Protein AF-A0A7J5YAD3-F1 (afdb_monomer_lite)

Foldseek 3Di:
DPPPDPWDKAKWFQCLCQPPAQAGTFIWIDGQAWIGGLLQPQIDGQQCKQFPCPVDPPVRGDGRDDPVLVVCLQADPDQPSQWGAAPQVSCPPGPDDCSRNVDRTTRIHHCCVRAVDPCSNVWDDVNLAQAAEAEDPDLDFPCPNVVSSVSVCVRSVTFAADDDPVQVVCRLAHAQWDWRHGDASHHIYIYGYLHHVVNAVDSVRSVVVSVVPPPPDDDDDPVRVVVSVVSSVVSCVVCVVVVVVSVVVSVVSVVVVD

InterPro domains:
  IPR002642 Lysophospholipase, catalytic domain [PS51210] (1-258)
  IPR016035 Acyl transferase/acyl hydrolase/lysophospholipase [SSF52151] (5-251)

Radius of gyration: 19.93 Å; chains: 1; bounding box: 50×38×52 Å

Organism: Dissostichus mawsoni (NCBI:txid36200)

Structure (mmCIF, N/CA/C/O backbone):
data_AF-A0A7J5YAD3-F1
#
_entry.id   AF-A0A7J5YAD3-F1
#
loop_
_atom_site.group_PDB
_atom_site.id
_atom_site.type_symbol
_atom_site.label_atom_id
_atom_site.label_alt_id
_atom_site.label_comp_id
_atom_site.label_asym_id
_atom_site.label_entity_id
_atom_site.label_seq_id
_atom_site.pdbx_PDB_ins_code
_atom_site.Cartn_x
_atom_site.Cartn_y
_atom_site.Cartn_z
_atom_site.occupancy
_atom_site.B_iso_or_equiv
_atom_site.auth_seq_id
_atom_site.auth_comp_id
_atom_site.auth_asym_id
_atom_site.auth_atom_id
_atom_site.pdbx_PDB_model_num
ATOM 1 N N . MET A 1 1 ? -15.165 18.698 5.666 1.00 53.88 1 MET A N 1
ATOM 2 C CA . MET A 1 1 ? -13.898 18.163 5.125 1.00 53.88 1 MET A CA 1
ATOM 3 C C . MET A 1 1 ? -13.602 18.872 3.820 1.00 53.88 1 MET A C 1
ATOM 5 O O . MET A 1 1 ? -14.508 19.010 3.010 1.00 53.88 1 MET A O 1
ATOM 9 N N . ASN A 1 2 ? -12.380 19.365 3.640 1.00 51.06 2 ASN A N 1
ATOM 10 C CA . ASN A 1 2 ? -11.935 19.871 2.347 1.00 51.06 2 ASN A CA 1
ATOM 11 C C . ASN A 1 2 ? -11.779 18.668 1.393 1.00 51.06 2 ASN A C 1
ATOM 13 O O . ASN A 1 2 ? -10.979 17.783 1.674 1.00 51.06 2 ASN A O 1
ATOM 17 N N . THR A 1 3 ? -12.575 18.596 0.324 1.00 69.69 3 THR A N 1
ATOM 18 C CA . THR A 1 3 ? -12.655 17.430 -0.579 1.00 69.69 3 THR A CA 1
ATOM 19 C C . THR A 1 3 ? -11.636 17.461 -1.721 1.00 69.69 3 THR A C 1
ATOM 21 O O . THR A 1 3 ? -11.680 16.596 -2.590 1.00 69.69 3 THR A O 1
ATOM 24 N N . PHE A 1 4 ? -10.722 18.438 -1.748 1.00 80.31 4 PHE A N 1
ATOM 25 C CA . PHE A 1 4 ? -9.718 18.549 -2.814 1.00 80.31 4 PHE A CA 1
ATOM 26 C C . PHE A 1 4 ? -8.580 17.524 -2.708 1.00 80.31 4 PHE A C 1
ATOM 28 O O . PHE A 1 4 ? -7.953 17.225 -3.720 1.00 80.31 4 PHE A O 1
ATOM 35 N N . ASN A 1 5 ? -8.325 16.972 -1.516 1.00 86.75 5 ASN A N 1
ATOM 36 C CA . ASN A 1 5 ? -7.235 16.025 -1.281 1.00 86.75 5 ASN A CA 1
ATOM 37 C C . ASN A 1 5 ? -7.775 14.644 -0.873 1.00 86.75 5 ASN A C 1
ATOM 39 O O . ASN A 1 5 ? -8.732 14.585 -0.093 1.00 86.75 5 ASN A O 1
ATOM 43 N N . PRO A 1 6 ? -7.151 13.540 -1.332 1.00 90.75 6 PRO A N 1
ATOM 44 C CA . PRO A 1 6 ? -7.431 12.210 -0.805 1.00 90.75 6 PRO A CA 1
ATOM 45 C C . PRO A 1 6 ? -7.255 12.160 0.716 1.00 90.75 6 PRO A C 1
ATOM 47 O O . PRO A 1 6 ? -6.389 12.830 1.280 1.00 90.75 6 PRO A O 1
ATOM 50 N N . TYR A 1 7 ? -8.078 11.351 1.378 1.00 91.31 7 TYR A N 1
ATOM 51 C CA . TYR A 1 7 ? -8.043 11.197 2.828 1.00 91.31 7 TYR A CA 1
ATOM 52 C C . TYR A 1 7 ? -6.804 10.389 3.260 1.00 91.31 7 TYR A C 1
ATOM 54 O O . TYR A 1 7 ? -6.705 9.221 2.877 1.00 91.31 7 TYR A O 1
ATOM 62 N N . PRO A 1 8 ? -5.857 10.966 4.029 1.00 92.44 8 PRO A N 1
ATOM 63 C CA . PRO A 1 8 ? -4.632 10.265 4.391 1.00 92.44 8 PRO A CA 1
ATOM 64 C C . PRO A 1 8 ? -4.901 9.223 5.478 1.00 92.44 8 PRO A C 1
ATOM 66 O O . PRO A 1 8 ? -5.602 9.486 6.459 1.00 92.44 8 PRO A O 1
ATOM 69 N N . ILE A 1 9 ? -4.325 8.038 5.294 1.00 92.81 9 ILE A N 1
ATOM 70 C CA . ILE A 1 9 ? -4.443 6.902 6.206 1.00 92.81 9 ILE A CA 1
ATOM 71 C C . ILE A 1 9 ? -3.046 6.322 6.395 1.00 92.81 9 ILE A C 1
ATOM 73 O O . ILE A 1 9 ? -2.397 5.936 5.424 1.00 92.81 9 ILE A O 1
ATOM 77 N N . TYR A 1 10 ? -2.600 6.262 7.643 1.00 91.88 10 TYR A N 1
ATOM 78 C CA . TYR A 1 10 ? -1.340 5.651 8.049 1.00 91.88 10 TYR A CA 1
ATOM 79 C C . TYR A 1 10 ? -1.632 4.376 8.832 1.00 91.88 10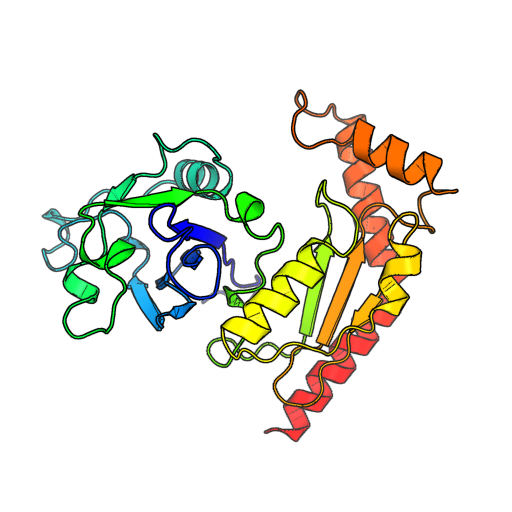 TYR A C 1
ATOM 81 O O . TYR A 1 10 ? -2.716 4.218 9.398 1.00 91.88 10 TYR A O 1
ATOM 89 N N . ASN A 1 11 ? -0.679 3.451 8.855 1.00 91.00 11 ASN A N 1
ATOM 90 C CA . ASN A 1 11 ? -0.896 2.138 9.442 1.00 91.00 11 ASN A CA 1
ATOM 91 C C . ASN A 1 11 ? 0.364 1.641 10.149 1.00 91.00 11 ASN A C 1
ATOM 93 O O . ASN A 1 11 ? 1.469 1.791 9.634 1.00 91.00 11 ASN A O 1
ATOM 97 N N . VAL A 1 12 ? 0.175 1.049 11.322 1.00 91.81 12 VAL A N 1
ATOM 98 C CA . VAL A 1 12 ? 1.218 0.458 12.168 1.00 91.81 12 VAL A CA 1
ATOM 99 C C . VAL A 1 12 ? 0.697 -0.839 12.777 1.00 91.81 12 VAL A C 1
ATOM 101 O O . VAL A 1 12 ? -0.489 -1.153 12.690 1.00 91.81 12 VAL A O 1
ATOM 104 N N . VAL A 1 13 ? 1.569 -1.622 13.402 1.00 90.94 13 VAL A N 1
ATOM 105 C CA . VAL A 1 13 ? 1.191 -2.899 14.021 1.00 90.94 13 VAL A CA 1
ATOM 106 C C . VAL A 1 13 ? 1.485 -2.866 15.511 1.00 90.94 13 VAL A C 1
ATOM 108 O O . VAL A 1 13 ? 2.557 -2.443 15.931 1.00 90.94 13 VAL A O 1
ATOM 111 N N . ASN A 1 14 ? 0.568 -3.371 16.340 1.00 90.12 14 ASN A N 1
ATOM 112 C CA . ASN A 1 14 ? 0.882 -3.593 17.750 1.00 90.12 14 ASN A CA 1
ATOM 113 C C . ASN A 1 14 ? 1.800 -4.818 17.912 1.00 90.12 14 ASN A C 1
ATOM 115 O O . ASN A 1 14 ? 1.369 -5.966 17.757 1.00 90.12 14 ASN A O 1
ATOM 119 N N . LYS A 1 15 ? 3.058 -4.575 18.292 1.00 87.94 15 LYS A N 1
ATOM 120 C CA . LYS A 1 15 ? 4.118 -5.575 18.497 1.00 87.94 15 LYS A CA 1
ATOM 121 C C . LYS A 1 15 ? 3.707 -6.698 19.447 1.00 87.94 15 LYS A C 1
ATOM 123 O O . LYS A 1 15 ? 4.095 -7.852 19.272 1.00 87.94 15 LYS A O 1
ATOM 128 N N . LYS A 1 16 ? 2.915 -6.385 20.471 1.00 87.88 16 LYS A N 1
ATOM 129 C CA . LYS A 1 16 ? 2.476 -7.376 21.465 1.00 87.88 16 LYS A CA 1
ATOM 130 C C . LYS A 1 16 ? 1.529 -8.424 20.887 1.00 87.88 16 LYS A C 1
ATOM 132 O O . LYS A 1 16 ? 1.369 -9.492 21.470 1.00 87.88 16 LYS A O 1
ATOM 137 N N . CYS A 1 17 ? 0.944 -8.160 19.723 1.00 87.31 17 CYS A N 1
ATOM 138 C CA . CYS A 1 17 ? 0.023 -9.072 19.064 1.00 87.31 17 CYS A CA 1
ATOM 139 C C . CYS A 1 17 ? 0.637 -9.870 17.911 1.00 87.31 17 CYS A C 1
ATOM 141 O O . CYS A 1 17 ? -0.098 -10.558 17.211 1.00 87.31 17 CYS A O 1
ATOM 143 N N . LEU A 1 18 ? 1.959 -9.824 17.712 1.00 85.25 18 LEU A N 1
ATOM 144 C CA . LEU A 1 18 ? 2.618 -10.503 16.588 1.00 85.25 18 LEU A CA 1
ATOM 145 C C . LEU A 1 18 ? 2.349 -12.013 16.523 1.00 85.25 18 LEU A C 1
ATOM 147 O O . LEU A 1 18 ? 2.243 -12.556 15.430 1.00 85.25 18 LEU A O 1
ATOM 151 N N . ASN A 1 19 ? 2.172 -12.663 17.675 1.00 81.50 19 ASN A N 1
ATOM 152 C CA . ASN A 1 19 ? 1.912 -14.102 17.772 1.00 81.50 19 ASN A CA 1
ATOM 153 C C . ASN A 1 19 ? 0.452 -14.435 18.143 1.00 81.50 19 ASN A C 1
ATOM 155 O O . ASN A 1 19 ? 0.172 -15.562 18.543 1.00 81.50 19 ASN A O 1
ATOM 159 N N . ASN A 1 20 ? -0.472 -13.466 18.074 1.00 75.38 20 ASN A N 1
ATOM 160 C CA . ASN A 1 20 ? -1.838 -13.629 18.578 1.00 75.38 20 ASN A CA 1
ATOM 161 C C . ASN A 1 20 ? -2.883 -13.715 17.467 1.00 75.38 20 ASN A C 1
ATOM 163 O O . ASN A 1 20 ? -3.347 -12.705 16.934 1.00 75.38 20 ASN A O 1
ATOM 167 N N . GLY A 1 21 ? -3.341 -14.942 17.224 1.00 72.44 21 GLY A N 1
ATOM 168 C CA . GLY A 1 21 ? -4.413 -15.244 16.285 1.00 72.44 21 GLY A CA 1
ATOM 169 C C . GLY A 1 21 ? -3.899 -15.738 14.931 1.00 72.44 21 GLY A C 1
ATOM 170 O O . GLY A 1 21 ? -2.736 -16.117 14.809 1.00 72.44 21 GLY A O 1
ATOM 171 N N . PRO A 1 22 ? -4.776 -15.778 13.914 1.00 69.88 22 PRO A N 1
ATOM 172 C CA . PRO A 1 22 ? -4.468 -16.392 12.623 1.00 69.88 22 PRO A CA 1
ATOM 173 C C . PRO A 1 22 ? -3.585 -15.519 11.719 1.00 69.88 22 PRO A C 1
ATOM 175 O O . PRO A 1 22 ? -3.115 -15.994 10.692 1.00 69.88 22 PRO A O 1
ATOM 178 N N . VAL A 1 23 ? -3.370 -14.253 12.085 1.00 78.31 23 VAL A N 1
ATOM 179 C CA . VAL A 1 23 ? -2.547 -13.288 11.347 1.00 78.31 23 VAL A CA 1
ATOM 180 C C . VAL A 1 23 ? -1.476 -12.708 12.259 1.00 78.31 23 VAL A C 1
ATOM 182 O O . VAL A 1 23 ? -1.677 -12.597 13.470 1.00 78.31 23 VAL A O 1
ATOM 185 N N . ARG A 1 24 ? -0.337 -12.325 11.673 1.00 75.69 24 ARG A N 1
ATOM 186 C CA . ARG A 1 24 ? 0.736 -11.663 12.415 1.00 75.69 24 ARG A CA 1
ATOM 187 C C . ARG A 1 24 ? 0.320 -10.240 12.769 1.00 75.69 24 ARG A C 1
ATOM 189 O O . ARG A 1 24 ? 0.140 -9.402 11.891 1.00 75.69 24 ARG A O 1
ATOM 196 N N . GLY A 1 25 ? 0.226 -9.962 14.065 1.00 81.06 25 GLY A N 1
ATOM 197 C CA . GLY A 1 25 ? -0.033 -8.618 14.566 1.00 81.06 25 GLY A CA 1
ATOM 198 C C . GLY A 1 25 ? -1.506 -8.211 14.548 1.00 81.06 25 GLY A C 1
ATOM 199 O O . GLY A 1 25 ? -2.381 -8.902 14.030 1.00 81.06 25 GLY A O 1
ATOM 200 N N . LYS A 1 26 ? -1.775 -7.057 15.162 1.00 89.44 26 LYS A N 1
ATOM 201 C CA . LYS A 1 26 ? -3.049 -6.341 15.041 1.00 89.44 26 LYS A CA 1
ATOM 202 C C . LYS A 1 26 ? -2.762 -4.966 14.470 1.00 89.44 26 LYS A C 1
ATOM 204 O O . LYS A 1 26 ? -1.964 -4.227 15.052 1.00 89.44 26 LYS A O 1
ATOM 209 N N . TRP A 1 27 ? -3.381 -4.677 13.332 1.00 91.88 27 TRP A N 1
ATOM 210 C CA . TRP A 1 27 ? -3.186 -3.432 12.603 1.00 91.88 27 TRP A CA 1
ATOM 211 C C . TRP A 1 27 ? -3.887 -2.283 13.311 1.00 91.88 27 TRP A C 1
ATOM 213 O O . TRP A 1 27 ? -5.041 -2.415 13.723 1.00 91.88 27 TRP A O 1
ATOM 223 N N . PHE A 1 28 ? -3.163 -1.182 13.462 1.00 92.12 28 PHE A N 1
ATOM 224 C CA . PHE A 1 28 ? -3.614 0.047 14.081 1.00 92.12 28 PHE A CA 1
ATOM 225 C C . PHE A 1 28 ? -3.504 1.175 13.058 1.00 92.12 28 PHE A C 1
ATOM 227 O O . PHE A 1 28 ? -2.423 1.554 12.608 1.00 92.12 28 PHE A O 1
ATOM 234 N N . GLU A 1 29 ? -4.659 1.689 12.680 1.00 92.94 29 GLU A N 1
ATOM 235 C CA . GLU A 1 29 ? -4.840 2.728 11.688 1.00 92.94 29 GLU A CA 1
ATOM 236 C C . GLU A 1 29 ? -4.802 4.101 12.360 1.00 92.94 29 GLU A C 1
ATOM 238 O O . GLU A 1 29 ? -5.350 4.287 13.444 1.00 92.94 29 GLU A O 1
ATOM 243 N N . LEU A 1 30 ? -4.172 5.067 11.696 1.00 91.38 30 LEU A N 1
ATOM 244 C CA . LEU A 1 30 ? -4.079 6.462 12.110 1.00 91.38 30 LEU A CA 1
ATOM 245 C C . LEU A 1 30 ? -4.590 7.343 10.968 1.00 91.38 30 LEU A C 1
ATOM 247 O O . LEU A 1 30 ? -4.078 7.298 9.848 1.00 91.38 30 LEU A O 1
ATOM 251 N N . THR A 1 31 ? -5.592 8.166 11.248 1.00 91.69 31 THR A N 1
ATOM 252 C CA . THR A 1 31 ? -6.140 9.144 10.300 1.00 91.69 31 THR A CA 1
ATOM 253 C C . THR A 1 31 ? -6.271 10.507 10.982 1.00 91.69 31 THR A C 1
ATOM 255 O O . THR A 1 31 ? -6.167 10.573 12.204 1.00 91.69 31 THR A O 1
ATOM 258 N N . PRO A 1 32 ? -6.546 11.609 10.261 1.00 89.69 32 PRO A N 1
ATOM 259 C CA . PRO A 1 32 ? -6.739 12.909 10.908 1.00 89.69 32 PRO A CA 1
ATOM 260 C C . PRO A 1 32 ? -7.912 12.981 11.903 1.00 89.69 32 PRO A C 1
ATOM 262 O O . PRO A 1 32 ? -7.961 13.913 12.696 1.00 89.69 32 PRO A O 1
ATOM 265 N N . HIS A 1 33 ? -8.872 12.048 11.856 1.00 90.06 33 HIS A N 1
ATOM 266 C CA . HIS A 1 33 ? -10.092 12.121 12.679 1.00 90.06 33 HIS A CA 1
ATOM 267 C C . HIS A 1 33 ? -10.208 10.982 13.688 1.00 90.06 33 HIS A C 1
ATOM 269 O O . HIS A 1 33 ? -10.694 11.195 14.798 1.00 90.06 33 HIS A O 1
ATOM 275 N N . GLU A 1 34 ? -9.773 9.785 13.312 1.00 91.69 34 GLU A N 1
ATOM 276 C CA . GLU A 1 34 ? -9.830 8.608 14.169 1.00 91.69 34 GLU A CA 1
ATOM 277 C C . GLU A 1 34 ? -8.578 7.741 14.059 1.00 91.69 34 GLU A C 1
ATOM 279 O O . GLU A 1 34 ? -7.904 7.703 13.021 1.00 91.69 34 GLU A O 1
ATOM 284 N N . ALA A 1 35 ? -8.312 7.011 15.136 1.00 91.12 35 ALA A N 1
ATOM 285 C CA . ALA A 1 35 ? -7.223 6.063 15.244 1.00 91.12 35 ALA A CA 1
ATOM 286 C C . ALA A 1 35 ? -7.673 4.821 16.011 1.00 91.12 35 ALA A C 1
ATOM 288 O O . ALA A 1 35 ? -8.451 4.930 16.962 1.00 91.12 35 ALA A O 1
ATOM 289 N N . GLY A 1 36 ? -7.216 3.639 15.605 1.00 91.56 36 GLY A N 1
ATOM 290 C CA . GLY A 1 36 ? -7.746 2.416 16.191 1.00 91.56 36 GLY A CA 1
ATOM 291 C C . GLY A 1 36 ? -7.387 1.119 15.487 1.00 91.56 36 GLY A C 1
ATOM 292 O O . GLY A 1 36 ? -6.727 1.103 14.453 1.00 91.56 36 GLY A O 1
ATOM 293 N N . PHE A 1 37 ? -7.855 0.006 16.052 1.00 91.00 37 PHE A N 1
ATOM 294 C CA . PHE A 1 37 ? -7.605 -1.333 15.529 1.00 91.00 37 PHE A CA 1
ATOM 295 C C . PHE A 1 37 ? -8.596 -1.698 14.420 1.00 91.00 37 PHE A C 1
ATOM 297 O O . PHE A 1 37 ? -9.751 -2.037 14.695 1.00 91.00 37 PHE A O 1
ATOM 304 N N . THR A 1 38 ? -8.127 -1.707 13.170 1.00 87.88 38 THR A N 1
ATOM 305 C CA . THR A 1 38 ? -8.948 -1.991 11.977 1.00 87.88 38 THR A CA 1
ATOM 306 C C . THR A 1 38 ? -9.656 -3.342 12.059 1.00 87.88 38 THR A C 1
ATOM 308 O O . THR A 1 38 ? -10.834 -3.448 11.725 1.00 87.88 38 THR A O 1
ATOM 311 N N . ASP A 1 39 ? -8.960 -4.368 12.553 1.00 84.06 39 ASP A N 1
ATOM 312 C CA . ASP A 1 39 ? -9.489 -5.733 12.667 1.00 84.06 39 ASP A CA 1
ATOM 313 C C . ASP A 1 39 ? -10.593 -5.877 13.716 1.00 84.06 39 ASP A C 1
ATOM 315 O O . ASP A 1 39 ? -11.391 -6.809 13.639 1.00 84.06 39 ASP A O 1
ATOM 319 N N . LEU A 1 40 ? -10.606 -4.987 14.710 1.00 86.06 40 LEU A N 1
ATOM 320 C CA . LEU A 1 40 ? -11.526 -5.039 15.844 1.00 86.06 40 LEU A CA 1
ATOM 321 C C . LEU A 1 40 ? -12.679 -4.039 15.702 1.00 86.06 40 LEU A C 1
ATOM 323 O O . LEU A 1 40 ? -13.634 -4.106 16.466 1.00 86.06 40 LEU A O 1
ATOM 327 N N . GLY A 1 41 ? -12.595 -3.102 14.750 1.00 86.50 41 GLY A N 1
ATOM 328 C CA . GLY A 1 41 ? -13.573 -2.021 14.620 1.00 86.50 41 GLY A CA 1
ATOM 329 C C . GLY A 1 41 ? -13.540 -1.028 15.788 1.00 86.50 41 GLY A C 1
ATOM 330 O O . GLY A 1 41 ? -14.527 -0.339 16.022 1.00 86.50 41 GLY A O 1
ATOM 331 N N . LEU A 1 42 ? -12.427 -0.958 16.526 1.00 88.19 42 LEU A N 1
ATOM 332 C CA . LEU A 1 42 ? -12.290 -0.144 17.735 1.00 88.19 42 LEU A CA 1
ATOM 333 C C . LEU A 1 42 ? -11.490 1.112 17.429 1.00 88.19 42 LEU A C 1
ATOM 335 O O . LEU A 1 42 ? -10.301 1.007 17.137 1.00 88.19 42 LEU A O 1
ATOM 339 N N . PHE A 1 43 ? -12.130 2.276 17.524 1.00 89.50 43 PHE A N 1
ATOM 340 C CA . PHE A 1 43 ? -11.545 3.569 17.174 1.00 89.50 43 PHE A CA 1
ATOM 341 C C . PHE A 1 43 ? -11.824 4.622 18.248 1.00 89.50 43 PHE A C 1
ATOM 343 O O . PHE A 1 43 ? -12.883 4.630 18.872 1.00 89.50 43 PHE A O 1
ATOM 350 N N . ILE A 1 44 ? -10.866 5.528 18.427 1.00 88.06 44 ILE A N 1
ATOM 351 C CA . ILE A 1 44 ? -10.986 6.761 19.212 1.00 88.06 44 ILE A CA 1
ATOM 352 C C . ILE A 1 44 ? -10.720 7.964 18.312 1.00 88.06 44 ILE A C 1
ATOM 354 O O . ILE A 1 44 ? -10.143 7.825 17.235 1.00 88.06 44 ILE A O 1
ATOM 358 N N 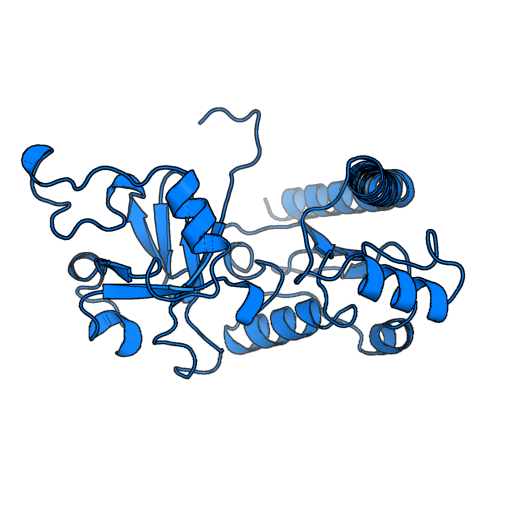. ASN A 1 45 ? -11.103 9.159 18.762 1.00 87.19 45 ASN A N 1
ATOM 359 C CA . ASN A 1 45 ? -10.689 10.389 18.094 1.00 87.19 45 ASN A CA 1
ATOM 360 C C . ASN A 1 45 ? -9.155 10.508 18.112 1.00 87.19 45 ASN A C 1
ATOM 362 O O . ASN A 1 45 ? -8.536 10.275 19.151 1.00 87.19 45 ASN A O 1
ATOM 366 N N . THR A 1 46 ? -8.545 10.902 16.993 1.00 86.81 46 THR A N 1
ATOM 367 C CA . THR A 1 46 ? -7.080 11.002 16.892 1.00 86.81 46 THR A CA 1
ATOM 368 C C . THR A 1 46 ? -6.471 11.949 17.928 1.00 86.81 46 THR A C 1
ATOM 370 O O . THR A 1 46 ? -5.401 11.661 18.448 1.00 86.81 46 THR A O 1
ATOM 373 N N . SER A 1 47 ? -7.177 13.007 18.340 1.00 81.25 47 SER A N 1
ATOM 374 C CA . SER A 1 47 ? -6.704 13.915 19.404 1.00 81.25 47 SER A CA 1
ATOM 375 C C . SER A 1 47 ? -6.596 13.268 20.793 1.00 81.25 47 SER A C 1
ATOM 377 O O . SER A 1 47 ? -6.072 13.883 21.716 1.00 81.25 47 SER A O 1
ATOM 379 N N . HIS A 1 48 ? -7.103 12.044 20.966 1.00 80.06 48 HIS A N 1
ATOM 380 C CA . HIS A 1 48 ? -7.033 11.278 22.214 1.00 80.06 48 HIS A CA 1
ATOM 381 C C . HIS A 1 48 ? -5.947 10.191 22.176 1.00 80.06 48 HIS A C 1
ATOM 383 O O . HIS A 1 48 ? -5.703 9.513 23.174 1.00 80.06 48 HIS A O 1
ATOM 389 N N . VAL A 1 49 ? -5.283 10.020 21.032 1.00 79.69 49 VAL A N 1
ATOM 390 C CA . VAL A 1 49 ? -4.203 9.052 20.832 1.00 79.69 49 VAL A CA 1
ATOM 391 C C . VAL A 1 49 ? -3.040 9.389 21.757 1.00 79.69 49 VAL A C 1
ATOM 393 O O . VAL A 1 49 ? -2.401 10.428 21.622 1.00 79.69 49 VAL A O 1
ATOM 396 N N . GLY A 1 50 ? -2.744 8.477 22.681 1.00 74.00 50 GLY A N 1
ATOM 397 C CA . GLY A 1 50 ? -1.646 8.614 23.631 1.00 74.00 50 GLY A CA 1
ATOM 398 C C . GLY A 1 50 ? -2.034 9.267 24.952 1.00 74.00 50 GLY A C 1
ATOM 399 O O . GLY A 1 50 ? -1.210 9.245 25.848 1.00 74.00 50 GLY A O 1
ATOM 400 N N . SER A 1 51 ? -3.269 9.747 25.117 1.00 72.81 51 SER A N 1
ATOM 401 C CA . SER A 1 51 ? -3.759 10.245 26.406 1.00 72.81 51 SER A CA 1
ATOM 402 C C . SER A 1 51 ? -4.365 9.116 27.245 1.00 72.81 51 SER A C 1
ATOM 404 O O . SER A 1 51 ? -5.056 8.244 26.723 1.00 72.81 51 SER A O 1
ATOM 406 N N . SER A 1 52 ? -4.167 9.163 28.562 1.00 65.44 52 SER A N 1
ATOM 407 C CA . SER A 1 52 ? -4.828 8.280 29.533 1.00 65.44 52 SER A CA 1
ATOM 408 C C . SER A 1 52 ? -6.221 8.784 29.974 1.00 65.44 52 SER A C 1
ATOM 410 O O . SER A 1 52 ? -7.034 8.000 30.479 1.00 65.44 52 SER A O 1
ATOM 412 N N . ASN A 1 53 ? -6.553 10.065 29.732 1.00 58.75 53 ASN A N 1
ATOM 413 C CA . ASN A 1 53 ? -7.683 10.787 30.347 1.00 58.75 53 ASN A CA 1
ATOM 414 C C . ASN A 1 53 ? -8.551 11.605 29.366 1.00 58.75 53 ASN A C 1
ATOM 416 O O . ASN A 1 53 ? -8.897 12.752 29.624 1.00 58.75 53 ASN A O 1
ATOM 420 N N . TYR A 1 54 ? -8.988 11.010 28.257 1.00 60.44 54 TYR A N 1
ATOM 421 C CA . TYR A 1 54 ? -9.777 11.722 27.237 1.00 60.44 54 TYR A CA 1
ATOM 422 C C . TYR A 1 54 ? -11.245 12.075 27.589 1.00 60.44 54 TYR A C 1
ATOM 424 O O . TYR A 1 54 ? -11.885 12.771 26.801 1.00 60.44 54 TYR A O 1
ATOM 432 N N . ASP A 1 55 ? -11.769 11.648 28.747 1.00 53.53 55 ASP A N 1
ATOM 433 C CA . ASP A 1 55 ? -13.082 12.077 29.283 1.00 53.53 55 ASP A CA 1
ATOM 434 C C . ASP A 1 55 ? -12.976 13.245 30.278 1.00 53.53 55 ASP A C 1
ATOM 436 O O . ASP A 1 55 ? -13.973 13.887 30.616 1.00 53.53 55 ASP A O 1
ATOM 440 N N . GLU A 1 56 ? -11.767 13.525 30.765 1.00 53.25 56 GLU A N 1
ATOM 441 C CA . GLU A 1 56 ? -11.503 14.732 31.535 1.00 53.25 56 GLU A CA 1
ATOM 442 C C . GLU A 1 56 ? -11.413 15.888 30.531 1.00 53.25 56 GLU A C 1
ATOM 444 O O . GLU A 1 56 ? -10.989 15.705 29.388 1.00 53.25 56 GLU A O 1
ATOM 449 N N . GLY A 1 57 ? -11.898 17.073 30.902 1.00 52.44 57 GLY A N 1
ATOM 450 C CA . GLY A 1 57 ? -11.917 18.235 30.013 1.00 52.44 57 GLY A CA 1
ATOM 451 C C . GLY A 1 57 ? -10.527 18.609 29.455 1.00 52.44 57 GLY A C 1
ATOM 452 O O . GLY A 1 57 ? -9.533 17.924 29.683 1.00 52.44 57 GLY A O 1
ATOM 453 N N . PRO A 1 58 ? -10.396 19.738 28.742 1.00 53.38 58 PRO A N 1
ATOM 454 C CA . PRO A 1 58 ? -9.140 20.136 28.089 1.00 53.38 58 PRO A CA 1
ATOM 455 C C . PRO A 1 58 ? -7.893 20.194 29.002 1.00 53.38 58 PRO A C 1
ATOM 457 O O . PRO A 1 58 ? -6.783 20.227 28.486 1.00 53.38 58 PRO A O 1
ATOM 460 N N . GLU A 1 59 ? -8.057 20.171 30.326 1.00 49.03 59 GLU A N 1
ATOM 461 C CA . GLU A 1 59 ? -6.991 20.178 31.337 1.00 49.03 59 GLU A CA 1
ATOM 462 C C . GLU A 1 59 ? -6.277 18.818 31.533 1.00 49.03 59 GLU A C 1
ATOM 464 O O . GLU A 1 59 ? -5.186 18.800 32.096 1.00 49.03 59 GLU A O 1
ATOM 469 N N . GLY A 1 60 ? -6.839 17.699 31.045 1.00 48.50 60 GLY A N 1
ATOM 470 C CA . GLY A 1 60 ? -6.235 16.351 31.106 1.00 48.50 60 GLY A CA 1
ATOM 471 C C . GLY A 1 60 ? -5.681 15.830 29.771 1.00 48.50 60 GLY A C 1
ATOM 472 O O . GLY A 1 60 ? -5.204 14.695 29.685 1.00 48.50 60 GLY A O 1
ATOM 473 N N . LYS A 1 61 ? -5.758 16.638 28.705 1.00 52.44 61 LYS A N 1
ATOM 474 C CA . LYS A 1 61 ? -5.290 16.247 27.372 1.00 52.44 61 LYS A CA 1
ATOM 475 C C . LYS A 1 61 ? -3.770 16.337 27.301 1.00 52.44 61 LYS A C 1
ATOM 477 O O . LYS A 1 61 ? -3.201 17.421 27.397 1.00 52.44 61 LYS A O 1
ATOM 482 N N . GLU A 1 62 ? -3.118 15.197 27.082 1.00 58.47 62 GLU A N 1
ATOM 483 C CA . GLU A 1 62 ? -1.740 15.209 26.600 1.00 58.47 62 GLU A CA 1
ATOM 484 C C . GLU A 1 62 ? -1.691 15.934 25.252 1.00 58.47 62 GLU A C 1
ATOM 486 O O . GLU A 1 62 ? -2.610 15.815 24.437 1.00 58.47 62 GLU A O 1
ATOM 491 N N . THR A 1 63 ? -0.636 16.718 25.031 1.00 61.03 63 THR A N 1
ATOM 492 C CA . THR A 1 63 ? -0.446 17.452 23.780 1.00 61.03 63 THR A CA 1
ATOM 493 C C . THR A 1 63 ? -0.469 16.480 22.605 1.00 61.03 63 THR A C 1
ATOM 495 O O . THR A 1 63 ? 0.280 15.500 22.596 1.00 61.03 63 THR A O 1
ATOM 498 N N . GLU A 1 64 ? -1.309 16.769 21.607 1.00 66.88 64 GLU A N 1
ATOM 499 C CA . GLU A 1 64 ? -1.338 16.025 20.350 1.00 66.88 64 GLU A CA 1
ATOM 500 C C . GLU A 1 64 ? 0.082 15.912 19.783 1.00 66.88 64 GLU A C 1
ATOM 502 O O . GLU A 1 64 ? 0.833 16.892 19.729 1.00 66.88 64 GLU A O 1
ATOM 507 N N . ARG A 1 65 ? 0.471 14.692 19.406 1.00 70.69 65 ARG A N 1
ATOM 508 C CA . ARG A 1 65 ? 1.812 14.434 18.883 1.00 70.69 65 ARG A CA 1
ATOM 509 C C . ARG A 1 65 ? 1.999 15.156 17.556 1.00 70.69 65 ARG A C 1
ATOM 511 O O . ARG A 1 65 ? 1.137 15.098 16.684 1.00 70.69 65 ARG A O 1
ATOM 518 N N . ASP A 1 66 ? 3.160 15.777 17.379 1.00 78.06 66 ASP A N 1
ATOM 519 C CA . ASP A 1 66 ? 3.507 16.394 16.100 1.00 78.06 66 ASP A CA 1
ATOM 520 C C . ASP A 1 66 ? 3.631 15.332 14.989 1.00 78.06 66 ASP A C 1
ATOM 522 O O . ASP A 1 66 ? 3.990 14.173 15.231 1.00 78.06 66 ASP A O 1
ATOM 526 N N . MET A 1 67 ? 3.401 15.749 13.743 1.00 78.81 67 MET A N 1
ATOM 527 C CA . MET A 1 67 ? 3.547 14.910 12.556 1.00 78.81 67 MET A CA 1
ATOM 528 C C . MET A 1 67 ? 4.926 14.252 12.467 1.00 78.81 67 MET A C 1
ATOM 530 O O . MET A 1 67 ? 5.002 13.102 12.044 1.00 78.81 67 MET A O 1
ATOM 534 N N . THR A 1 68 ? 5.998 14.904 12.925 1.00 77.44 68 THR A N 1
ATOM 535 C CA . THR A 1 68 ? 7.345 14.307 12.948 1.00 77.44 68 THR A CA 1
ATOM 536 C C . THR A 1 68 ? 7.410 13.089 13.874 1.00 77.44 68 THR A C 1
ATOM 538 O O . THR A 1 68 ? 8.047 12.084 13.557 1.00 77.44 68 THR A O 1
ATOM 541 N N . GLN A 1 69 ? 6.720 13.140 15.017 1.00 74.06 69 GLN A N 1
ATOM 542 C CA . GLN A 1 69 ? 6.652 12.022 15.960 1.00 74.06 69 GLN A CA 1
ATOM 543 C C . GLN A 1 69 ? 5.799 10.879 15.403 1.00 74.06 69 GLN A C 1
ATOM 545 O O . GLN A 1 69 ? 6.160 9.714 15.565 1.00 74.06 69 GLN A O 1
ATOM 550 N N . MET A 1 70 ? 4.700 11.196 14.711 1.00 76.44 70 MET A N 1
ATOM 551 C CA . MET A 1 70 ? 3.879 10.193 14.024 1.00 76.44 70 MET A CA 1
ATOM 552 C C . MET A 1 70 ? 4.620 9.543 12.853 1.00 76.44 70 MET A C 1
ATOM 554 O O . MET A 1 70 ? 4.578 8.327 12.709 1.00 76.44 70 MET A O 1
ATOM 558 N N . GLN A 1 71 ? 5.357 10.313 12.053 1.00 78.25 71 GLN A N 1
ATOM 559 C CA . GLN A 1 71 ? 6.228 9.775 11.003 1.00 78.25 71 GLN A CA 1
ATOM 560 C C . GLN A 1 71 ? 7.308 8.870 11.594 1.00 78.25 71 GLN A C 1
ATOM 562 O O . GLN A 1 71 ? 7.544 7.778 11.080 1.00 78.25 71 GLN A O 1
ATOM 567 N N . GLY A 1 72 ? 7.903 9.288 12.716 1.00 76.94 72 GLY A N 1
ATOM 568 C CA . GLY A 1 72 ? 8.802 8.453 13.500 1.00 76.94 72 GLY A CA 1
ATOM 569 C C . GLY A 1 72 ? 8.144 7.143 13.928 1.00 76.94 72 GLY A C 1
ATOM 570 O O . GLY A 1 72 ? 8.772 6.105 13.821 1.00 76.94 72 GLY A O 1
ATOM 571 N N . LEU A 1 73 ? 6.878 7.149 14.351 1.00 76.12 73 LEU A N 1
ATOM 572 C CA . LEU A 1 73 ? 6.152 5.927 14.711 1.00 76.12 73 LEU A CA 1
ATOM 573 C C . LEU A 1 73 ? 5.938 4.995 13.511 1.00 76.12 73 LEU A C 1
ATOM 575 O O . LEU A 1 73 ? 6.196 3.798 13.609 1.00 76.12 73 LEU A O 1
ATOM 579 N N . VAL A 1 74 ? 5.468 5.554 12.394 1.00 79.75 74 VAL A N 1
ATOM 580 C CA . VAL A 1 74 ? 5.094 4.796 11.193 1.00 79.75 74 VAL A CA 1
ATOM 581 C C . VAL A 1 74 ? 6.317 4.206 10.492 1.00 79.75 74 VAL A C 1
ATOM 583 O O . VAL A 1 74 ? 6.206 3.118 9.948 1.00 79.75 74 VAL A O 1
ATOM 586 N N . GLY A 1 75 ? 7.473 4.878 10.541 1.00 74.00 75 GLY A N 1
ATOM 587 C CA . GLY A 1 75 ? 8.723 4.415 9.922 1.00 74.00 75 GLY A CA 1
ATOM 588 C C . GLY A 1 75 ? 9.765 3.844 10.893 1.00 74.00 75 GLY A C 1
ATOM 589 O O . GLY A 1 75 ? 10.922 3.672 10.507 1.00 74.00 75 GLY A O 1
ATOM 590 N N . SER A 1 76 ? 9.426 3.626 12.172 1.00 69.81 76 SER A N 1
ATOM 591 C CA . SER A 1 76 ? 10.388 3.121 13.162 1.00 69.81 76 SER A CA 1
ATOM 592 C C . SER A 1 76 ? 10.285 1.617 13.368 1.00 69.81 76 SER A C 1
ATOM 594 O O . SER A 1 76 ? 9.272 1.062 13.798 1.00 69.81 76 SER A O 1
ATOM 596 N N . VAL A 1 77 ? 11.440 0.981 13.212 1.00 61.50 77 VAL A N 1
ATOM 597 C CA . VAL A 1 77 ? 11.724 -0.394 13.636 1.00 61.50 77 VAL A CA 1
ATOM 598 C C . VAL A 1 77 ? 12.063 -0.480 15.136 1.00 61.50 77 VAL A C 1
ATOM 600 O O . VAL A 1 77 ? 12.093 -1.565 15.720 1.00 61.50 77 VAL A O 1
ATOM 603 N N . ASN A 1 78 ? 12.353 0.660 15.777 1.00 55.94 78 ASN A N 1
ATOM 604 C CA . ASN A 1 78 ? 12.852 0.751 17.147 1.00 55.94 78 ASN A CA 1
ATOM 605 C C . ASN A 1 78 ? 11.732 1.077 18.152 1.00 55.94 78 ASN A C 1
ATOM 607 O O . ASN A 1 78 ? 10.989 2.050 18.013 1.00 55.94 78 ASN A O 1
ATOM 611 N N . THR A 1 79 ? 11.642 0.277 19.215 1.00 55.50 79 THR A N 1
ATOM 612 C CA . THR A 1 79 ? 10.508 0.270 20.149 1.00 55.50 79 THR A CA 1
ATOM 613 C C . THR A 1 79 ? 10.541 1.325 21.257 1.00 55.50 79 THR A C 1
ATOM 615 O O . THR A 1 79 ? 9.641 1.376 22.094 1.00 55.50 79 THR A O 1
ATOM 618 N N . ALA A 1 80 ? 11.588 2.148 21.337 1.00 52.25 80 ALA A N 1
ATOM 619 C CA . ALA A 1 80 ? 11.668 3.181 22.374 1.00 52.25 80 ALA A CA 1
ATOM 620 C C . ALA A 1 80 ? 10.672 4.333 22.127 1.00 52.25 80 ALA A C 1
ATOM 622 O O . ALA A 1 80 ? 10.104 4.859 23.079 1.00 52.25 80 ALA A O 1
ATOM 623 N N . LEU A 1 81 ? 10.407 4.666 20.857 1.00 54.25 81 LEU A N 1
ATOM 624 C CA . LEU A 1 81 ? 9.448 5.703 20.442 1.00 54.25 81 LEU A CA 1
ATOM 625 C C . LEU A 1 81 ? 8.024 5.154 20.214 1.00 54.25 81 LEU A C 1
ATOM 627 O O . LEU A 1 81 ? 7.092 5.921 19.989 1.00 54.25 81 LEU A O 1
ATOM 631 N N . SER A 1 82 ? 7.845 3.830 20.297 1.00 66.88 82 SER A N 1
ATOM 632 C CA . SER A 1 82 ? 6.602 3.140 19.932 1.00 66.88 82 SER A CA 1
ATOM 633 C C . SER A 1 82 ? 5.570 3.020 21.050 1.00 66.88 82 SER A C 1
ATOM 635 O O . SER A 1 82 ? 4.518 2.419 20.835 1.00 66.88 82 SER A O 1
ATOM 637 N N . LYS A 1 83 ? 5.887 3.476 22.270 1.00 76.69 83 LYS A N 1
ATOM 638 C CA . LYS A 1 83 ? 4.971 3.358 23.408 1.00 76.69 83 LYS A CA 1
ATOM 639 C C . LYS A 1 83 ? 3.900 4.439 23.340 1.00 76.69 83 LYS A C 1
ATOM 641 O O . LYS A 1 83 ? 4.193 5.627 23.182 1.00 76.69 83 LYS A O 1
ATOM 646 N N . MET A 1 84 ? 2.657 4.012 23.468 1.00 79.50 84 MET A N 1
ATOM 647 C CA . MET A 1 84 ? 1.491 4.880 23.458 1.00 79.50 84 MET A CA 1
ATOM 648 C C . MET A 1 84 ? 0.515 4.395 24.520 1.00 79.50 84 MET A C 1
ATOM 650 O O . MET A 1 84 ? 0.349 3.184 24.653 1.00 79.50 84 MET A O 1
ATOM 654 N N . GLU A 1 85 ? -0.112 5.306 25.265 1.00 83.19 85 GLU A N 1
ATOM 655 C CA . GLU A 1 85 ? -1.180 4.932 26.197 1.00 83.19 85 GLU A CA 1
ATOM 656 C C . GLU A 1 85 ? -2.239 4.093 25.489 1.00 83.19 85 GLU A C 1
ATOM 658 O O . GLU A 1 85 ? -2.614 4.348 24.337 1.00 83.19 85 GLU A O 1
ATOM 663 N N . ASN A 1 86 ? -2.685 3.044 26.170 1.00 82.12 86 ASN A N 1
ATOM 664 C CA . ASN A 1 86 ? -3.684 2.158 25.612 1.00 82.12 86 ASN A CA 1
ATOM 665 C C . ASN A 1 86 ? -5.085 2.768 25.728 1.00 82.12 86 ASN A C 1
ATOM 667 O O . ASN A 1 86 ? -5.448 3.418 26.705 1.00 82.12 86 ASN A O 1
ATOM 671 N N . MET A 1 87 ? -5.926 2.478 24.743 1.00 81.00 87 MET A N 1
ATOM 672 C CA . MET A 1 87 ? -7.307 2.941 24.653 1.00 81.00 87 MET A CA 1
ATOM 673 C C . MET A 1 87 ? -8.269 2.147 25.557 1.00 81.00 87 MET A C 1
ATOM 675 O O . MET A 1 87 ? -9.409 1.911 25.174 1.00 81.00 87 MET A O 1
ATOM 679 N N . LYS A 1 88 ? -7.817 1.711 26.748 1.00 74.56 88 LYS A N 1
ATOM 680 C CA . LYS A 1 88 ? -8.525 0.751 27.623 1.00 74.56 88 LYS A CA 1
ATOM 681 C C . LYS A 1 88 ? -9.973 1.131 27.911 1.00 74.56 88 LYS A C 1
ATOM 683 O O . LYS A 1 88 ? -10.831 0.262 27.850 1.00 74.56 88 LYS A O 1
ATOM 688 N N . LYS A 1 89 ? -10.249 2.415 28.155 1.00 70.19 89 LYS A N 1
ATOM 689 C CA . LYS A 1 89 ? -11.609 2.916 28.420 1.00 70.19 89 LYS A CA 1
ATOM 690 C C . LYS A 1 89 ? -12.562 2.651 27.247 1.00 70.19 89 LYS A C 1
ATOM 692 O O . LYS A 1 89 ? -13.735 2.379 27.451 1.00 70.19 89 LYS A O 1
ATOM 697 N N . SER A 1 90 ? -12.054 2.666 26.014 1.00 69.00 90 SER A N 1
ATOM 698 C CA . SER A 1 90 ? -12.817 2.334 24.803 1.00 69.00 90 SER A CA 1
ATOM 699 C C . SER A 1 90 ? -12.884 0.829 24.505 1.00 69.00 90 SER A C 1
ATOM 701 O O . SER A 1 90 ? -13.535 0.439 23.540 1.00 69.00 90 SER A O 1
ATOM 703 N N . LEU A 1 91 ? -12.202 -0.015 25.290 1.00 72.25 91 LEU A N 1
ATOM 704 C CA . LEU A 1 91 ? -12.220 -1.478 25.151 1.00 72.25 91 LEU A CA 1
ATOM 705 C C . LEU A 1 91 ? -13.289 -2.142 26.038 1.00 72.25 91 LEU A C 1
ATOM 707 O O . LEU A 1 91 ? -13.517 -3.345 25.896 1.00 72.25 91 LEU A O 1
ATOM 711 N N . ASP A 1 92 ? -13.930 -1.400 26.947 1.00 68.62 92 ASP A N 1
ATOM 712 C CA . ASP A 1 92 ? -14.912 -1.949 27.885 1.00 68.62 92 ASP A CA 1
ATOM 713 C C . ASP A 1 92 ? -16.106 -2.574 27.143 1.00 68.62 92 ASP A C 1
ATOM 715 O O . ASP A 1 92 ? -16.810 -1.925 26.372 1.00 68.62 92 ASP A O 1
ATOM 719 N N . GLY A 1 93 ? -16.327 -3.873 27.373 1.00 67.81 93 GLY A N 1
ATOM 720 C CA . GLY A 1 93 ? -17.398 -4.651 26.740 1.00 67.81 93 GLY A CA 1
ATOM 721 C C . GLY A 1 93 ? -17.081 -5.200 25.343 1.00 67.81 93 GLY A C 1
ATOM 722 O O . GLY A 1 93 ? -17.900 -5.939 24.798 1.00 67.81 93 GLY A O 1
ATOM 723 N N . ALA A 1 94 ? -15.910 -4.901 24.771 1.00 75.19 94 ALA A N 1
ATOM 724 C CA . ALA A 1 94 ? -15.471 -5.467 23.498 1.00 75.19 94 ALA A CA 1
ATOM 725 C C . ALA A 1 94 ? -14.685 -6.779 23.693 1.00 75.19 94 ALA A C 1
ATOM 727 O O . ALA A 1 94 ? -13.884 -6.920 24.620 1.00 75.19 94 ALA A O 1
ATOM 728 N N . GLU A 1 95 ? -14.855 -7.743 22.782 1.00 81.12 95 GLU A N 1
ATOM 729 C CA . GLU A 1 95 ? -14.013 -8.945 22.735 1.00 81.12 95 GLU A CA 1
ATOM 730 C C . GLU A 1 95 ? -12.624 -8.594 22.183 1.00 81.12 95 GLU A C 1
ATOM 732 O O . GLU A 1 95 ? -12.375 -8.602 20.976 1.00 81.12 95 GLU A O 1
ATOM 737 N N . VAL A 1 96 ? -11.706 -8.249 23.087 1.00 85.38 96 VAL A N 1
ATOM 738 C CA . VAL A 1 96 ? -10.366 -7.759 22.744 1.00 85.38 96 VAL A CA 1
ATOM 739 C C . VAL A 1 96 ? -9.291 -8.762 23.176 1.00 85.38 96 VAL A C 1
ATOM 741 O O . VAL A 1 96 ? -9.275 -9.175 24.339 1.00 85.38 96 VAL A O 1
ATOM 744 N N . PRO A 1 97 ? -8.342 -9.132 22.290 1.00 87.62 97 PRO A N 1
ATOM 745 C CA . PRO A 1 97 ? -7.231 -10.010 22.646 1.00 87.62 97 PRO A CA 1
ATOM 746 C C . PRO A 1 97 ? -6.415 -9.489 23.835 1.00 87.62 97 PRO A C 1
ATOM 748 O O . PRO A 1 97 ? -6.164 -8.289 23.954 1.00 87.62 97 PRO A O 1
ATOM 751 N N . SER A 1 98 ? -5.904 -10.405 24.661 1.00 88.12 98 SER A N 1
ATOM 752 C CA . SER A 1 98 ? -5.120 -10.076 25.863 1.00 88.12 98 SER A CA 1
ATOM 753 C C . SER A 1 98 ? -3.857 -9.258 25.578 1.00 88.12 98 SER A C 1
ATOM 755 O O . SER A 1 98 ? -3.441 -8.473 26.422 1.00 88.12 98 SER A O 1
ATOM 757 N N . CYS A 1 99 ? -3.279 -9.364 24.377 1.00 87.75 99 CYS A N 1
ATOM 758 C CA . CYS A 1 99 ? -2.152 -8.526 23.948 1.00 87.75 99 CYS A CA 1
ATOM 759 C C . CYS A 1 99 ? -2.481 -7.049 23.725 1.00 87.75 99 CYS A C 1
ATOM 761 O O . CYS A 1 99 ? -1.578 -6.259 23.446 1.00 87.75 99 CYS A O 1
ATOM 763 N N . ILE A 1 100 ? -3.762 -6.694 23.786 1.00 88.12 100 ILE A N 1
ATOM 764 C CA . ILE A 1 100 ? -4.240 -5.317 23.790 1.00 88.12 100 ILE A CA 1
ATOM 765 C C . ILE A 1 100 ? -4.821 -5.032 25.171 1.00 88.12 100 ILE A C 1
ATOM 767 O O . ILE A 1 100 ? -4.305 -4.166 25.860 1.00 88.12 100 ILE A O 1
ATOM 771 N N . SER A 1 101 ? -5.831 -5.777 25.627 1.00 87.62 101 SER A N 1
ATOM 772 C CA . SER A 1 101 ? -6.531 -5.468 26.888 1.00 87.62 101 SER A CA 1
ATOM 773 C C . SER A 1 101 ? -5.644 -5.577 28.138 1.00 87.62 101 SER A C 1
ATOM 775 O O . SER A 1 101 ? -5.836 -4.829 29.098 1.00 87.62 101 SER A O 1
ATOM 777 N N . GLY A 1 102 ? -4.637 -6.456 28.123 1.00 85.44 102 GLY A N 1
ATOM 778 C CA . GLY A 1 102 ? -3.709 -6.664 29.236 1.00 85.44 102 GLY A CA 1
ATOM 779 C C . GLY A 1 102 ? -2.560 -5.655 29.328 1.00 85.44 102 GLY A C 1
ATOM 780 O O . GLY A 1 102 ? -1.897 -5.592 30.360 1.00 85.44 102 GLY A O 1
ATOM 781 N N . GLU A 1 103 ? -2.312 -4.846 28.297 1.00 85.19 103 GLU A N 1
ATOM 782 C CA . GLU A 1 103 ? -1.166 -3.928 28.266 1.00 85.19 103 GLU A CA 1
ATOM 783 C C . GLU A 1 103 ? -1.588 -2.521 28.703 1.00 85.19 103 GLU A C 1
ATOM 785 O O . GLU A 1 103 ? -2.600 -2.009 28.244 1.00 85.19 103 GLU A O 1
ATOM 790 N N . GLU A 1 104 ? -0.829 -1.848 29.568 1.00 84.44 104 GLU A N 1
ATOM 791 C CA . GLU A 1 104 ? -1.063 -0.419 29.869 1.00 84.44 104 GLU A CA 1
ATOM 792 C C . GLU A 1 104 ? -0.736 0.483 28.680 1.00 84.44 104 GLU A C 1
ATOM 794 O O . GLU A 1 104 ? -1.431 1.460 28.439 1.00 84.44 104 GLU A O 1
ATOM 799 N N . HIS A 1 105 ? 0.271 0.100 27.894 1.00 87.00 105 HIS A N 1
ATOM 800 C CA . HIS A 1 105 ? 0.737 0.859 26.745 1.00 87.00 105 HIS A CA 1
ATOM 801 C C . HIS A 1 105 ? 0.778 -0.035 25.506 1.00 87.00 105 HIS A C 1
ATOM 803 O O . HIS A 1 105 ? 1.327 -1.140 25.544 1.00 87.00 105 HIS A O 1
ATOM 809 N N . LEU A 1 106 ? 0.270 0.467 24.386 1.00 87.81 106 LEU A N 1
ATOM 810 C CA . LEU A 1 106 ? 0.473 -0.128 23.071 1.00 87.81 106 LEU A CA 1
ATOM 811 C C . LEU A 1 106 ? 1.931 0.041 22.632 1.00 87.81 106 LEU A C 1
ATOM 813 O O . LEU A 1 106 ? 2.582 1.037 22.953 1.00 87.81 106 LEU A O 1
ATOM 817 N N . GLN A 1 107 ? 2.443 -0.937 21.884 1.00 88.00 107 GLN A N 1
ATOM 818 C CA . GLN A 1 107 ? 3.776 -0.888 21.280 1.00 88.00 107 GLN A CA 1
ATOM 819 C C . GLN A 1 107 ? 3.633 -0.927 19.762 1.00 88.00 107 GLN A C 1
ATOM 821 O O . GLN A 1 107 ? 3.614 -2.005 19.172 1.00 88.00 107 GLN A O 1
ATOM 826 N N . LEU A 1 108 ? 3.499 0.242 19.144 1.00 88.00 108 LEU A N 1
ATOM 827 C CA . LEU A 1 108 ? 3.194 0.375 17.721 1.00 88.00 108 LEU A CA 1
ATOM 82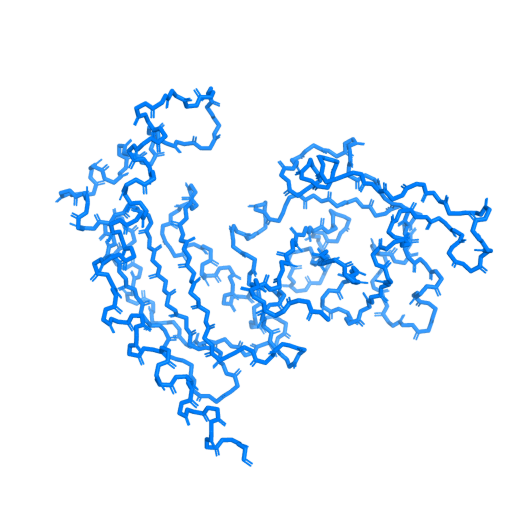8 C C . LEU A 1 108 ? 4.473 0.452 16.877 1.00 88.00 108 LEU A C 1
ATOM 830 O O . LEU A 1 108 ? 5.258 1.384 17.011 1.00 88.00 108 LEU A O 1
ATOM 834 N N . ILE A 1 109 ? 4.691 -0.540 16.023 1.00 88.94 109 ILE A N 1
ATOM 835 C CA . ILE A 1 109 ? 5.871 -0.651 15.158 1.00 88.94 109 ILE A CA 1
ATOM 836 C C . ILE A 1 109 ? 5.488 -0.484 13.689 1.00 88.94 109 ILE A C 1
ATOM 838 O O . ILE A 1 109 ? 4.325 -0.687 13.328 1.00 88.94 109 ILE A O 1
ATOM 842 N N . ASP A 1 110 ? 6.480 -0.154 12.864 1.00 89.12 110 ASP A N 1
ATOM 843 C CA . ASP A 1 110 ? 6.346 -0.056 11.410 1.00 89.12 110 ASP A CA 1
ATOM 844 C C . ASP A 1 110 ? 5.631 -1.287 10.818 1.00 89.12 110 ASP A C 1
ATOM 846 O O . ASP A 1 110 ? 5.992 -2.441 11.085 1.00 89.12 110 ASP A O 1
ATOM 850 N N . GLY A 1 111 ? 4.589 -1.025 10.024 1.00 89.19 111 GLY A N 1
ATOM 851 C CA . GLY A 1 111 ? 3.799 -2.045 9.344 1.00 89.19 111 GLY A CA 1
ATOM 852 C C . GLY A 1 111 ? 4.581 -2.822 8.286 1.00 89.19 111 GLY A C 1
ATOM 853 O O . GLY A 1 111 ? 4.276 -3.994 8.066 1.00 89.19 111 GLY A O 1
ATOM 854 N N . GLY A 1 112 ? 5.630 -2.226 7.710 1.00 88.38 112 GLY A N 1
ATOM 855 C CA . GLY A 1 112 ? 6.518 -2.856 6.732 1.00 88.38 112 GLY A CA 1
ATOM 856 C C . GLY A 1 112 ? 7.283 -4.064 7.272 1.00 88.38 112 GLY A C 1
ATOM 857 O O . GLY A 1 112 ? 7.768 -4.883 6.500 1.00 88.38 112 GLY A O 1
ATOM 858 N N . LEU A 1 113 ? 7.320 -4.249 8.597 1.00 86.25 113 LEU A N 1
ATOM 859 C CA . LEU A 1 113 ? 7.807 -5.485 9.213 1.00 86.25 113 LEU A CA 1
ATOM 860 C C . LEU A 1 113 ? 6.867 -6.683 9.012 1.00 86.25 113 LEU A C 1
ATOM 862 O O . LEU A 1 113 ? 7.305 -7.821 9.180 1.00 86.25 113 LEU A O 1
ATOM 866 N N . MET A 1 114 ? 5.581 -6.433 8.745 1.00 87.44 114 MET A N 1
ATOM 867 C CA . MET A 1 114 ? 4.548 -7.459 8.565 1.00 87.44 114 MET A CA 1
ATOM 868 C C . MET A 1 114 ? 4.041 -7.551 7.132 1.00 87.44 114 MET A C 1
ATOM 870 O O . MET A 1 114 ? 3.818 -8.654 6.654 1.00 87.44 114 MET A O 1
ATOM 874 N N . MET A 1 115 ? 3.772 -6.404 6.510 1.00 89.88 115 MET A N 1
ATOM 875 C CA . MET A 1 115 ? 3.302 -6.297 5.135 1.00 89.88 115 MET A CA 1
ATOM 876 C C . MET A 1 115 ? 3.713 -4.932 4.604 1.00 89.88 115 MET A C 1
ATOM 878 O O . MET A 1 115 ? 3.312 -3.899 5.145 1.00 89.88 115 MET A O 1
ATOM 882 N N . ASN A 1 116 ? 4.500 -4.919 3.533 1.00 90.19 116 ASN A N 1
ATOM 883 C CA . ASN A 1 116 ? 5.140 -3.697 3.050 1.00 90.19 116 ASN A CA 1
ATOM 884 C C . ASN A 1 116 ? 4.200 -2.727 2.305 1.00 90.19 116 ASN A C 1
ATOM 886 O O . ASN A 1 116 ? 4.608 -1.645 1.894 1.00 90.19 116 ASN A O 1
ATOM 890 N N . MET A 1 117 ? 2.922 -3.088 2.161 1.00 92.00 117 MET A N 1
ATOM 891 C CA . MET A 1 117 ? 1.860 -2.220 1.659 1.00 92.00 117 MET A CA 1
ATOM 892 C C . MET A 1 117 ? 0.656 -2.266 2.604 1.00 92.00 117 MET A C 1
ATOM 894 O O . MET A 1 117 ? 0.264 -3.342 3.060 1.00 92.00 117 MET A O 1
ATOM 898 N N . PRO A 1 118 ? 0.008 -1.123 2.879 1.00 92.00 118 PRO A N 1
ATOM 899 C CA . PRO A 1 118 ? -1.054 -1.041 3.869 1.00 92.00 118 PRO A CA 1
ATOM 900 C C . PRO A 1 118 ? -2.405 -1.488 3.289 1.00 92.00 118 PRO A C 1
ATOM 902 O O . PRO A 1 118 ? -3.328 -0.689 3.215 1.00 92.00 118 PRO A O 1
ATOM 905 N N . PHE A 1 119 ? -2.564 -2.754 2.895 1.00 94.50 119 PHE A N 1
ATOM 906 C CA . PHE A 1 119 ? -3.870 -3.295 2.480 1.00 94.50 119 PHE A CA 1
ATOM 907 C C . PHE A 1 119 ? -4.947 -3.309 3.586 1.00 94.50 119 PHE A C 1
ATOM 909 O O . PHE A 1 119 ? -6.087 -2.952 3.283 1.00 94.50 119 PHE A O 1
ATOM 916 N N . PRO A 1 120 ? -4.652 -3.670 4.855 1.00 92.56 120 PRO A N 1
ATOM 917 C CA . PRO A 1 120 ? -5.673 -3.886 5.888 1.00 92.56 120 PRO A CA 1
ATOM 918 C C . PRO A 1 120 ? -6.723 -2.772 6.056 1.00 92.56 120 PRO A C 1
ATOM 920 O O . PRO A 1 120 ? -7.910 -3.100 6.089 1.00 92.56 120 PRO A O 1
ATOM 923 N N . PRO A 1 121 ? -6.363 -1.470 6.082 1.00 92.19 121 PRO A N 1
ATOM 924 C CA . PRO A 1 121 ? -7.329 -0.372 6.189 1.00 92.19 121 PRO A CA 1
ATOM 925 C C . PRO A 1 121 ? -8.347 -0.306 5.045 1.00 92.19 121 PRO A C 1
ATOM 927 O O . PRO A 1 121 ? -9.426 0.267 5.213 1.00 92.19 121 PRO A O 1
ATOM 930 N N . PHE A 1 122 ? -8.019 -0.856 3.875 1.00 93.56 122 PHE A N 1
ATOM 931 C CA . PHE A 1 122 ? -8.837 -0.751 2.667 1.00 93.56 122 PHE A CA 1
ATOM 932 C C . PHE A 1 122 ? -9.653 -2.011 2.367 1.00 93.56 122 PHE A C 1
ATOM 934 O O . PHE A 1 122 ? -10.508 -1.980 1.483 1.00 93.56 122 PHE A O 1
ATOM 941 N N . LEU A 1 123 ? -9.431 -3.105 3.103 1.00 92.50 123 LEU A N 1
ATOM 942 C CA . LEU A 1 123 ? -10.154 -4.356 2.900 1.00 92.50 123 LEU A CA 1
ATOM 943 C C . LEU A 1 123 ? -11.407 -4.434 3.790 1.00 92.50 123 LEU A C 1
ATOM 945 O O . LEU A 1 123 ? -11.340 -4.542 5.019 1.00 92.50 123 LEU A O 1
ATOM 949 N N . GLY A 1 124 ? -12.576 -4.454 3.146 1.00 86.56 124 GLY A N 1
ATOM 950 C CA . GLY A 1 124 ? -13.879 -4.660 3.782 1.00 86.56 124 GLY A CA 1
ATOM 951 C C . GLY A 1 124 ? -14.798 -3.435 3.776 1.00 86.56 124 GLY A C 1
ATOM 952 O O . GLY A 1 124 ? -14.544 -2.425 3.124 1.00 86.56 124 GLY A O 1
ATOM 953 N N . GLU A 1 125 ? -15.898 -3.540 4.520 1.00 86.00 125 GLU A N 1
ATOM 954 C CA . GLU A 1 125 ? -17.081 -2.682 4.344 1.00 86.00 125 GLU A CA 1
ATOM 955 C C . GLU A 1 125 ? -16.927 -1.256 4.903 1.00 86.00 125 GLU A C 1
ATOM 957 O O . GLU A 1 125 ? -17.647 -0.366 4.469 1.00 86.00 125 GLU A O 1
ATOM 962 N N . LYS A 1 126 ? -15.967 -0.999 5.812 1.00 88.12 126 LYS A N 1
ATOM 963 C CA . LYS A 1 126 ? -15.749 0.346 6.396 1.00 88.12 126 LYS A CA 1
ATOM 964 C C . LYS A 1 126 ? -15.483 1.403 5.318 1.00 88.12 126 LYS A C 1
ATOM 966 O O . LYS A 1 126 ? -15.970 2.524 5.420 1.00 88.12 126 LYS A O 1
ATOM 971 N N . ARG A 1 127 ? -14.670 1.051 4.319 1.00 89.75 127 ARG A N 1
ATOM 972 C CA . ARG A 1 127 ? -14.328 1.925 3.185 1.00 89.75 127 ARG A CA 1
ATOM 973 C C . ARG A 1 127 ? -14.935 1.461 1.874 1.00 89.75 127 ARG A C 1
ATOM 975 O O . ARG A 1 127 ? -15.068 2.285 0.977 1.00 89.75 127 ARG A O 1
ATOM 982 N N . ASP A 1 128 ? -15.277 0.173 1.781 1.00 91.38 128 ASP A N 1
ATOM 983 C CA . ASP A 1 128 ? -15.912 -0.443 0.616 1.00 91.38 128 ASP A CA 1
ATOM 984 C C . ASP A 1 128 ? -15.207 -0.041 -0.689 1.00 91.38 128 ASP A C 1
ATOM 986 O O . ASP A 1 128 ? -15.818 0.468 -1.623 1.00 91.38 128 ASP A O 1
ATOM 990 N N . ALA A 1 129 ? -13.876 -0.160 -0.712 1.00 94.00 129 ALA A N 1
ATOM 991 C CA . ALA A 1 129 ? -13.065 0.305 -1.830 1.00 94.00 129 ALA A CA 1
ATOM 992 C C . ALA A 1 129 ? -13.341 -0.530 -3.093 1.00 94.00 129 ALA A C 1
ATOM 994 O O . ALA A 1 129 ? -13.264 -1.755 -3.063 1.00 94.00 129 ALA A O 1
ATOM 995 N N . ASP A 1 130 ? -13.615 0.130 -4.223 1.00 95.75 130 ASP A N 1
ATOM 996 C CA . ASP A 1 130 ? -13.820 -0.557 -5.505 1.00 95.75 130 ASP A CA 1
ATOM 997 C C . ASP A 1 130 ? -12.503 -0.811 -6.259 1.00 95.75 130 ASP A C 1
ATOM 999 O O . ASP A 1 130 ? -12.391 -1.781 -7.007 1.00 95.75 130 ASP A O 1
ATOM 1003 N N . LEU A 1 131 ? -11.517 0.074 -6.109 1.00 97.38 131 LEU A N 1
ATOM 1004 C CA . LEU A 1 131 ? -10.249 0.039 -6.837 1.00 97.38 131 LEU A CA 1
ATOM 1005 C C . LEU A 1 131 ? -9.107 0.451 -5.912 1.00 97.38 131 LEU A C 1
ATOM 1007 O O . LEU A 1 131 ? -9.178 1.501 -5.273 1.00 97.38 131 LEU A O 1
ATOM 1011 N N . LEU A 1 132 ? -8.046 -0.350 -5.890 1.00 98.19 132 LEU A N 1
ATOM 1012 C CA . LEU A 1 132 ? -6.788 -0.050 -5.216 1.00 98.19 132 LEU A CA 1
ATOM 1013 C C . LEU A 1 132 ? -5.684 0.066 -6.265 1.00 98.19 132 LEU A C 1
ATOM 1015 O O . LEU A 1 132 ? -5.476 -0.856 -7.046 1.00 98.19 132 LEU A O 1
ATOM 1019 N N . ILE A 1 133 ? -4.976 1.193 -6.277 1.00 98.12 133 ILE A N 1
ATOM 1020 C CA . ILE A 1 133 ? -3.773 1.379 -7.095 1.00 98.12 133 ILE A CA 1
ATOM 1021 C C . ILE A 1 133 ? -2.577 1.196 -6.159 1.00 98.12 133 ILE A C 1
ATOM 1023 O O . ILE A 1 133 ? -2.270 2.076 -5.356 1.00 98.12 133 ILE A O 1
ATOM 1027 N N . ALA A 1 134 ? -1.956 0.022 -6.221 1.00 97.25 134 ALA A N 1
ATOM 1028 C CA . ALA A 1 134 ? -0.839 -0.398 -5.389 1.00 97.25 134 ALA A CA 1
ATOM 1029 C C . ALA A 1 134 ? 0.486 -0.118 -6.111 1.00 97.25 134 ALA A C 1
ATOM 1031 O O . ALA A 1 134 ? 0.797 -0.738 -7.126 1.00 97.25 134 ALA A O 1
ATOM 1032 N N . LEU A 1 135 ? 1.254 0.837 -5.589 1.00 96.50 135 LEU A N 1
ATOM 1033 C CA . LEU A 1 135 ? 2.572 1.197 -6.111 1.00 96.50 135 LEU A CA 1
ATOM 1034 C C . LEU A 1 135 ? 3.628 0.492 -5.265 1.00 96.50 135 LEU A C 1
ATOM 1036 O O . LEU A 1 135 ? 3.825 0.862 -4.108 1.00 96.50 135 LEU A O 1
ATOM 1040 N N . ASP A 1 136 ? 4.273 -0.531 -5.820 1.00 94.31 136 ASP A N 1
ATOM 1041 C CA . ASP A 1 136 ? 5.220 -1.338 -5.060 1.00 94.31 136 ASP A CA 1
ATOM 1042 C C . ASP A 1 136 ? 6.645 -0.812 -5.206 1.00 94.31 136 ASP A C 1
ATOM 1044 O O . ASP A 1 136 ? 7.276 -0.919 -6.259 1.00 94.31 136 ASP A O 1
ATOM 1048 N N . SER A 1 137 ? 7.142 -0.244 -4.112 1.00 89.19 137 SER A N 1
ATOM 1049 C CA . SER A 1 137 ? 8.532 0.164 -3.925 1.00 89.19 137 SER A CA 1
ATOM 1050 C C . SER A 1 137 ? 9.227 -0.668 -2.843 1.00 89.19 137 SER A C 1
ATOM 1052 O O . SER A 1 137 ? 10.150 -0.182 -2.188 1.00 89.19 137 SER A O 1
ATOM 1054 N N . GLY A 1 138 ? 8.724 -1.871 -2.565 1.00 81.75 138 GLY A N 1
ATOM 1055 C CA . GLY A 1 138 ? 9.286 -2.759 -1.566 1.00 81.75 138 GLY A CA 1
ATOM 1056 C C . GLY A 1 138 ? 10.652 -3.293 -1.951 1.00 81.75 138 GLY A C 1
ATOM 1057 O O . GLY A 1 138 ? 10.987 -3.413 -3.123 1.00 81.75 138 GLY A O 1
ATOM 1058 N N . SER A 1 139 ? 11.455 -3.604 -0.934 1.00 79.19 139 SER A N 1
ATOM 1059 C CA . SER A 1 139 ? 12.775 -4.222 -1.100 1.00 79.19 139 SER A CA 1
ATOM 1060 C C . SER A 1 139 ? 12.720 -5.752 -1.186 1.00 79.19 139 SER A C 1
ATOM 1062 O O . SER A 1 139 ? 13.761 -6.394 -1.308 1.00 79.19 139 SER A O 1
ATOM 1064 N N . SER A 1 140 ? 11.527 -6.327 -1.036 1.00 81.50 140 SER A N 1
ATOM 1065 C CA . SER A 1 140 ? 11.220 -7.752 -1.150 1.00 81.50 140 SER A CA 1
ATOM 1066 C C . SER A 1 140 ? 11.112 -8.199 -2.610 1.00 81.50 140 SER A C 1
ATOM 1068 O O . SER A 1 140 ? 11.172 -7.390 -3.538 1.00 81.50 140 SER A O 1
ATOM 1070 N N . GLN A 1 141 ? 10.955 -9.508 -2.822 1.00 87.19 141 GLN A N 1
ATOM 1071 C CA . GLN A 1 141 ? 10.653 -10.029 -4.152 1.00 87.19 141 GLN A CA 1
ATOM 1072 C C . GLN A 1 141 ? 9.284 -9.507 -4.619 1.00 87.19 141 GLN A C 1
ATOM 1074 O O . GLN A 1 141 ? 8.345 -9.400 -3.826 1.00 87.19 141 GLN A O 1
ATOM 1079 N N . THR A 1 142 ? 9.150 -9.192 -5.911 1.00 89.06 142 THR A N 1
ATOM 1080 C CA . THR A 1 142 ? 7.873 -8.744 -6.481 1.00 89.06 142 THR A CA 1
ATOM 1081 C C . THR A 1 142 ? 6.766 -9.755 -6.164 1.00 89.06 142 THR A C 1
ATOM 1083 O O . THR A 1 142 ? 6.987 -10.966 -6.192 1.00 89.06 142 THR A O 1
ATOM 1086 N N . PHE A 1 143 ? 5.576 -9.243 -5.841 1.00 93.56 143 PHE A N 1
ATOM 1087 C CA . PHE A 1 143 ? 4.396 -9.992 -5.384 1.00 93.56 143 PHE A CA 1
ATOM 1088 C C . PHE A 1 143 ? 4.464 -10.616 -3.979 1.00 93.56 143 PHE A C 1
ATOM 1090 O O . PHE A 1 143 ? 3.449 -11.156 -3.527 1.00 93.56 143 PHE A O 1
ATOM 1097 N N . GLU A 1 144 ? 5.576 -10.517 -3.245 1.00 92.00 144 GLU A N 1
ATOM 1098 C CA . GLU A 1 144 ? 5.654 -11.018 -1.861 1.00 92.00 144 GLU A CA 1
ATOM 1099 C C . GLU A 1 144 ? 4.588 -10.345 -0.983 1.00 92.00 144 GLU A C 1
ATOM 1101 O O . GLU A 1 144 ? 3.731 -11.016 -0.408 1.00 92.00 144 GLU A O 1
ATOM 1106 N N . THR A 1 145 ? 4.521 -9.013 -1.019 1.00 91.94 145 THR A N 1
ATOM 1107 C CA . THR A 1 145 ? 3.517 -8.234 -0.281 1.00 91.94 145 THR A CA 1
ATOM 1108 C C . THR A 1 145 ? 2.076 -8.549 -0.707 1.00 91.94 145 THR A C 1
ATOM 1110 O O . THR A 1 145 ? 1.158 -8.531 0.113 1.00 91.94 145 THR A O 1
ATOM 1113 N N . LEU A 1 146 ? 1.842 -8.847 -1.992 1.00 94.00 146 LEU A N 1
ATOM 1114 C CA . LEU A 1 146 ? 0.514 -9.250 -2.477 1.00 94.00 146 LEU A CA 1
ATOM 1115 C C . LEU A 1 146 ? 0.111 -10.628 -1.945 1.00 94.00 146 LEU A C 1
ATOM 1117 O O . LEU A 1 146 ? -1.056 -10.844 -1.619 1.00 94.00 146 LEU A O 1
ATOM 1121 N N . THR A 1 147 ? 1.075 -11.538 -1.812 1.00 92.88 147 THR A N 1
ATOM 1122 C CA . THR A 1 147 ? 0.870 -12.859 -1.208 1.00 92.88 147 THR A CA 1
ATOM 1123 C C . THR A 1 147 ? 0.518 -12.725 0.271 1.00 92.88 147 THR A C 1
ATOM 1125 O O . THR A 1 147 ? -0.466 -13.308 0.725 1.00 92.88 147 THR A O 1
ATOM 1128 N N . GLU A 1 148 ? 1.247 -11.883 1.007 1.00 93.38 148 GLU A N 1
ATOM 1129 C CA . GLU A 1 148 ? 0.944 -11.566 2.407 1.00 93.38 148 GLU A CA 1
ATOM 1130 C C . GLU A 1 148 ? -0.454 -10.950 2.562 1.00 93.38 148 GLU A C 1
ATOM 1132 O O . GLU A 1 148 ? -1.206 -11.325 3.464 1.00 93.38 148 GLU A O 1
ATOM 1137 N N . ALA A 1 149 ? -0.833 -10.036 1.662 1.00 94.62 149 ALA A N 1
ATOM 1138 C CA . ALA A 1 149 ? -2.153 -9.411 1.649 1.00 94.62 149 ALA A CA 1
ATOM 1139 C C . ALA A 1 149 ? -3.277 -10.421 1.382 1.00 94.62 149 ALA A C 1
ATOM 1141 O O . ALA A 1 149 ? -4.288 -10.408 2.091 1.00 94.62 149 ALA A O 1
ATOM 1142 N N . ARG A 1 150 ? -3.084 -11.328 0.415 1.00 95.12 150 ARG A N 1
ATOM 1143 C CA . ARG A 1 150 ? -4.004 -12.434 0.108 1.00 95.12 150 ARG A CA 1
ATOM 1144 C C . ARG A 1 150 ? -4.215 -13.331 1.326 1.00 95.12 150 ARG A C 1
ATOM 1146 O O . ARG A 1 150 ? -5.355 -13.641 1.682 1.00 95.12 150 ARG A O 1
ATOM 1153 N N . ASP A 1 151 ? -3.130 -13.728 1.982 1.00 93.56 151 ASP A N 1
ATOM 1154 C CA . ASP A 1 151 ? -3.173 -14.641 3.123 1.00 93.56 151 ASP A CA 1
ATOM 1155 C C . ASP A 1 151 ? -3.808 -13.974 4.352 1.00 93.56 151 ASP A C 1
ATOM 1157 O O . ASP A 1 151 ? -4.668 -14.571 5.010 1.00 93.56 151 ASP A O 1
ATOM 1161 N N . TYR A 1 152 ? -3.471 -12.706 4.612 1.00 93.56 152 TYR A N 1
ATOM 1162 C CA . TYR A 1 152 ? -4.127 -11.886 5.631 1.00 93.56 152 TYR A CA 1
ATOM 1163 C C . TYR A 1 152 ? -5.632 -11.760 5.362 1.00 93.56 152 TYR A C 1
ATOM 1165 O O . TYR A 1 152 ? -6.442 -12.007 6.260 1.00 93.56 152 TYR A O 1
ATOM 1173 N N . ALA A 1 153 ? -6.031 -11.433 4.129 1.00 94.69 153 ALA A N 1
ATOM 1174 C CA . ALA A 1 153 ? -7.436 -11.281 3.772 1.00 94.69 153 ALA A CA 1
ATOM 1175 C C . ALA A 1 153 ? -8.212 -12.588 3.967 1.00 94.69 153 ALA A C 1
ATOM 1177 O O . ALA A 1 153 ? -9.283 -12.582 4.576 1.00 94.69 153 ALA A O 1
ATOM 1178 N N . LYS A 1 154 ? -7.642 -13.723 3.546 1.00 94.31 154 LYS A N 1
ATOM 1179 C CA . LYS A 1 154 ? -8.222 -15.056 3.755 1.00 94.31 154 LYS A CA 1
ATOM 1180 C C . LYS A 1 154 ? -8.404 -15.371 5.240 1.00 94.31 154 LYS A C 1
ATOM 1182 O O . LYS A 1 154 ? -9.486 -15.795 5.648 1.00 94.31 154 LYS A O 1
ATOM 1187 N N . ALA A 1 155 ? -7.378 -15.138 6.056 1.00 92.25 155 ALA A N 1
ATOM 1188 C CA . ALA A 1 155 ? -7.419 -15.387 7.496 1.00 92.25 155 ALA A CA 1
ATOM 1189 C C . ALA A 1 155 ? -8.437 -14.492 8.225 1.00 92.25 155 ALA A C 1
ATOM 1191 O O . ALA A 1 155 ? -9.123 -14.950 9.141 1.00 92.25 155 ALA A O 1
ATOM 1192 N N . MET A 1 156 ? -8.583 -13.240 7.783 1.00 90.50 156 MET A N 1
ATOM 1193 C CA . MET A 1 156 ? -9.523 -12.262 8.340 1.00 90.50 156 MET A CA 1
ATOM 1194 C C . MET A 1 156 ? -10.903 -12.272 7.665 1.00 90.50 156 MET A C 1
ATOM 1196 O O . MET A 1 156 ? -11.753 -11.451 8.010 1.00 90.50 156 MET A O 1
ATOM 1200 N N . LYS A 1 157 ? -11.141 -13.194 6.718 1.00 92.62 157 LYS A N 1
ATOM 1201 C CA . LYS A 1 157 ? -12.376 -13.307 5.918 1.00 92.62 157 LYS A CA 1
ATOM 1202 C C . LYS A 1 157 ? -12.763 -11.989 5.230 1.00 92.62 157 LYS A C 1
ATOM 1204 O O . LYS A 1 157 ? -13.936 -11.621 5.174 1.00 92.62 157 LYS A O 1
ATOM 1209 N N . LYS A 1 158 ? -11.765 -11.259 4.738 1.00 93.56 158 LYS A N 1
ATOM 1210 C CA . LYS A 1 158 ? -11.931 -10.016 3.984 1.00 93.56 158 LYS A CA 1
ATOM 1211 C C . LYS A 1 158 ? -12.009 -10.318 2.484 1.00 93.56 158 LYS A C 1
ATOM 1213 O O . LYS A 1 158 ? -11.348 -11.251 2.030 1.00 93.56 158 LYS A O 1
ATOM 1218 N N . PRO A 1 159 ? -12.787 -9.541 1.712 1.00 94.69 159 PRO A N 1
ATOM 1219 C CA . PRO A 1 159 ? -12.836 -9.708 0.268 1.00 94.69 159 PRO A CA 1
ATOM 1220 C C . PRO A 1 159 ? -11.498 -9.279 -0.348 1.00 94.69 159 PRO A C 1
ATOM 1222 O O . PRO A 1 159 ? -10.984 -8.203 -0.043 1.00 94.69 159 PRO A O 1
ATOM 1225 N N . PHE A 1 160 ? -10.936 -10.129 -1.199 1.00 97.06 160 PHE A N 1
ATOM 1226 C CA . PHE A 1 160 ? -9.679 -9.896 -1.899 1.00 97.06 160 PHE A CA 1
ATOM 1227 C C . PHE A 1 160 ? -9.707 -10.642 -3.241 1.00 97.06 160 PHE A C 1
ATOM 1229 O O . PHE A 1 160 ? -10.194 -11.773 -3.252 1.00 97.06 160 PHE A O 1
ATOM 1236 N N . PRO A 1 161 ? -9.240 -10.038 -4.350 1.00 96.81 161 PRO A N 1
ATOM 1237 C CA . PRO A 1 161 ? -9.320 -10.665 -5.665 1.00 96.81 161 PRO A CA 1
ATOM 1238 C C . PRO A 1 161 ? -8.502 -11.957 -5.732 1.00 96.81 161 PRO A C 1
ATOM 1240 O O . PRO A 1 161 ? -7.474 -12.110 -5.067 1.00 96.81 161 PRO A O 1
ATOM 1243 N N . GLU A 1 162 ? -8.950 -12.889 -6.569 1.00 95.06 162 GLU A N 1
ATOM 1244 C CA . GLU A 1 162 ? -8.171 -14.082 -6.895 1.00 95.06 162 GLU A CA 1
ATOM 1245 C C . GLU A 1 162 ? -6.860 -13.682 -7.587 1.00 95.06 162 GLU A C 1
ATOM 1247 O O . GLU A 1 162 ? -6.845 -12.874 -8.516 1.00 95.06 162 GLU A O 1
ATOM 1252 N N . ILE A 1 163 ? -5.755 -14.273 -7.131 1.00 93.81 163 ILE A N 1
ATOM 1253 C CA . ILE A 1 163 ? -4.433 -14.114 -7.735 1.00 93.81 163 ILE A CA 1
ATOM 1254 C C . ILE A 1 163 ? -4.051 -15.450 -8.358 1.00 93.81 163 ILE A C 1
ATOM 1256 O O . ILE A 1 163 ? -3.985 -16.460 -7.658 1.00 93.81 163 ILE A O 1
ATOM 1260 N N . ASP A 1 164 ? -3.809 -15.442 -9.666 1.00 92.44 164 ASP A N 1
ATOM 1261 C CA . ASP A 1 164 ? -3.286 -16.595 -10.391 1.00 92.44 164 ASP A CA 1
ATOM 1262 C C . ASP A 1 164 ? -1.802 -16.779 -10.066 1.00 92.44 164 ASP A C 1
ATOM 1264 O O . ASP A 1 164 ? -0.999 -15.885 -10.323 1.00 92.44 164 ASP A O 1
ATOM 1268 N N . ASP A 1 165 ? -1.425 -17.940 -9.531 1.00 92.06 165 ASP A N 1
ATOM 1269 C CA . ASP A 1 165 ? -0.046 -18.211 -9.117 1.00 92.06 165 ASP A CA 1
ATOM 1270 C C . ASP A 1 165 ? 0.956 -18.184 -10.299 1.00 92.06 165 ASP A C 1
ATOM 1272 O O . ASP A 1 165 ? 2.161 -18.069 -10.081 1.00 92.06 165 ASP A O 1
ATOM 1276 N N . ARG A 1 166 ? 0.497 -18.220 -11.559 1.00 92.50 166 ARG A N 1
ATOM 1277 C CA . ARG A 1 166 ? 1.372 -18.069 -12.738 1.00 92.50 166 ARG A CA 1
ATOM 1278 C C . ARG A 1 166 ? 2.100 -16.726 -12.786 1.00 92.50 166 ARG A C 1
ATOM 1280 O O . ARG A 1 166 ? 3.182 -16.659 -13.357 1.00 92.50 166 ARG A O 1
ATOM 1287 N N . ILE A 1 167 ? 1.579 -15.675 -12.144 1.00 92.12 167 ILE A N 1
ATOM 1288 C CA . ILE A 1 167 ? 2.280 -14.378 -12.090 1.00 92.12 167 ILE A CA 1
ATOM 1289 C C . ILE A 1 167 ? 3.650 -14.487 -11.411 1.00 92.12 167 ILE A C 1
ATOM 1291 O O . ILE A 1 167 ? 4.547 -13.693 -11.683 1.00 92.12 167 ILE A O 1
ATOM 1295 N N . PHE A 1 168 ? 3.838 -15.479 -10.533 1.00 92.94 168 PHE A N 1
ATOM 1296 C CA . PHE A 1 168 ? 5.098 -15.664 -9.821 1.00 92.94 168 PHE A CA 1
ATOM 1297 C C . PHE A 1 168 ? 6.222 -16.158 -10.738 1.00 92.94 168 PHE A C 1
ATOM 1299 O O . PHE A 1 168 ? 7.385 -16.089 -10.349 1.00 92.94 168 PHE A O 1
ATOM 1306 N N . GLU A 1 169 ? 5.916 -16.598 -11.961 1.00 94.56 169 GLU A N 1
ATOM 1307 C CA . GLU A 1 169 ? 6.925 -16.869 -12.991 1.00 94.56 169 GLU A CA 1
ATOM 1308 C C . GLU A 1 169 ? 7.630 -15.578 -13.450 1.00 94.56 169 GLU A C 1
ATOM 1310 O O . GLU A 1 169 ? 8.769 -15.622 -13.907 1.00 94.56 169 GLU A O 1
ATOM 1315 N N . GLU A 1 170 ? 6.994 -14.414 -13.273 1.00 95.31 170 GLU A N 1
ATOM 1316 C CA . GLU A 1 170 ? 7.507 -13.110 -13.708 1.00 95.31 170 GLU A CA 1
ATOM 1317 C C . GLU A 1 170 ? 8.183 -12.309 -12.584 1.00 95.31 170 GLU A C 1
ATOM 1319 O O . GLU A 1 170 ? 8.684 -11.214 -12.819 1.00 95.31 170 GLU A O 1
ATOM 1324 N N . LYS A 1 171 ? 8.237 -12.846 -11.361 1.00 94.56 171 LYS A N 1
ATOM 1325 C CA . LYS A 1 171 ? 8.657 -12.125 -10.145 1.00 94.56 171 LYS A CA 1
ATOM 1326 C C . LYS A 1 171 ? 10.058 -11.496 -10.189 1.00 94.56 171 LYS A C 1
ATOM 1328 O O . LYS A 1 171 ? 10.312 -10.543 -9.462 1.00 94.56 171 LYS A O 1
ATOM 1333 N N . ASP A 1 172 ? 10.971 -12.043 -10.991 1.00 95.75 172 ASP A N 1
ATOM 1334 C CA . ASP A 1 172 ? 12.366 -11.582 -11.061 1.00 95.75 172 ASP A CA 1
ATOM 1335 C C . ASP A 1 172 ? 12.588 -10.526 -12.157 1.00 95.75 172 ASP A C 1
ATOM 1337 O O . ASP A 1 172 ? 13.578 -9.794 -12.133 1.00 95.75 172 ASP A O 1
ATOM 1341 N N . TRP A 1 173 ? 11.654 -10.423 -13.104 1.00 96.94 173 TRP A N 1
ATOM 1342 C CA . TRP A 1 173 ? 11.623 -9.399 -14.144 1.00 96.94 173 TRP A CA 1
ATOM 1343 C C . TRP A 1 173 ? 10.153 -9.143 -14.490 1.00 96.94 173 TRP A C 1
ATOM 1345 O O . TRP A 1 173 ? 9.649 -9.743 -15.440 1.00 96.94 173 TRP A O 1
ATOM 1355 N N . PRO A 1 174 ? 9.434 -8.348 -13.678 1.00 97.00 174 PRO A N 1
ATOM 1356 C CA . PRO A 1 174 ? 7.987 -8.201 -13.797 1.00 97.00 174 PRO A CA 1
ATOM 1357 C C . PRO A 1 174 ? 7.611 -7.186 -14.877 1.00 97.00 174 PRO A C 1
ATOM 1359 O O . PRO A 1 174 ? 8.370 -6.252 -15.145 1.00 97.00 174 PRO A O 1
ATOM 1362 N N . GLU A 1 175 ? 6.431 -7.338 -15.473 1.00 97.31 175 GLU A N 1
ATOM 1363 C CA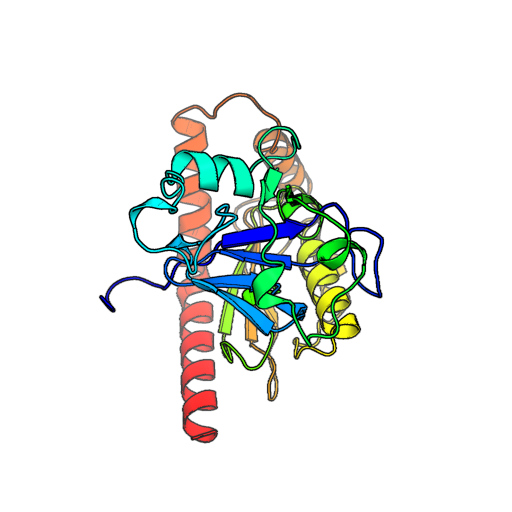 . GLU A 1 175 ? 5.768 -6.308 -16.276 1.00 97.31 175 GLU A CA 1
ATOM 1364 C C . GLU A 1 175 ? 5.546 -5.027 -15.459 1.00 97.31 175 GLU A C 1
ATOM 1366 O O . GLU A 1 175 ? 5.622 -5.000 -14.228 1.00 97.31 175 GLU A O 1
ATOM 1371 N N . ASP A 1 176 ? 5.295 -3.921 -16.152 1.00 96.94 176 ASP A N 1
ATOM 1372 C CA . ASP A 1 176 ? 5.151 -2.609 -15.525 1.00 96.94 176 ASP A CA 1
ATOM 1373 C C . ASP A 1 176 ? 3.785 -2.388 -14.856 1.00 96.94 176 ASP A C 1
ATOM 1375 O O . ASP A 1 176 ? 3.637 -1.446 -14.074 1.00 96.94 176 ASP A O 1
ATOM 1379 N N . CYS A 1 177 ? 2.802 -3.257 -15.113 1.00 98.06 177 CYS A N 1
ATOM 1380 C CA . CYS A 1 177 ? 1.471 -3.177 -14.524 1.00 98.06 177 CYS A CA 1
ATOM 1381 C C . CYS A 1 177 ? 0.714 -4.510 -14.568 1.00 98.06 177 CYS A C 1
ATOM 1383 O O . CYS A 1 177 ? 0.695 -5.206 -15.581 1.00 98.06 177 CYS A O 1
ATOM 1385 N N . TYR A 1 178 ? 0.007 -4.811 -13.480 1.00 98.19 178 TYR A N 1
ATOM 1386 C CA . TYR A 1 178 ? -0.864 -5.974 -13.337 1.00 98.19 178 TYR A CA 1
ATOM 1387 C C . TYR A 1 178 ? -2.248 -5.544 -12.859 1.00 98.19 178 TYR A C 1
ATOM 1389 O O . TYR A 1 178 ? -2.370 -4.668 -12.001 1.00 98.19 178 TYR A O 1
ATOM 1397 N N . VAL A 1 179 ? -3.299 -6.184 -13.376 1.00 98.31 179 VAL A N 1
ATOM 1398 C CA . VAL A 1 179 ? -4.684 -5.959 -12.939 1.00 98.31 179 VAL A CA 1
ATOM 1399 C C . VAL A 1 179 ? -5.255 -7.254 -12.374 1.00 98.31 179 VAL A C 1
ATOM 1401 O O . VAL A 1 179 ? -5.441 -8.228 -13.098 1.00 98.31 179 VAL A O 1
ATOM 1404 N N . PHE A 1 180 ? -5.578 -7.241 -11.084 1.00 97.81 180 PHE A N 1
ATOM 1405 C CA . PHE A 1 180 ? -6.280 -8.317 -10.391 1.00 97.81 180 PHE A CA 1
ATOM 1406 C C . PHE A 1 180 ? -7.746 -7.921 -10.244 1.00 97.81 180 PHE A C 1
ATOM 1408 O O . PHE A 1 180 ? -8.100 -7.089 -9.403 1.00 97.81 180 PHE A O 1
ATOM 1415 N N . GLU A 1 181 ? -8.598 -8.453 -11.120 1.00 96.62 181 GLU A N 1
ATOM 1416 C CA . GLU A 1 181 ? -10.007 -8.068 -11.181 1.00 96.62 181 GLU A CA 1
ATOM 1417 C C . GLU A 1 181 ? -10.785 -8.575 -9.958 1.00 96.62 181 GLU A C 1
ATOM 1419 O O . GLU A 1 181 ? -10.867 -9.774 -9.701 1.00 96.62 181 GLU A O 1
ATOM 1424 N N . GLY A 1 182 ? -11.404 -7.646 -9.224 1.00 94.50 182 GLY A N 1
ATOM 1425 C CA . GLY A 1 182 ? -12.344 -7.971 -8.154 1.00 94.50 182 GLY A CA 1
ATOM 1426 C C . GLY A 1 182 ? -13.742 -8.250 -8.707 1.00 94.50 182 GLY A C 1
ATOM 1427 O O . GLY A 1 182 ? -14.230 -7.520 -9.582 1.00 94.50 182 GLY A O 1
ATOM 1428 N N . LYS A 1 183 ? -14.406 -9.290 -8.191 1.00 86.81 183 LYS A N 1
ATOM 1429 C CA . LYS A 1 183 ? -15.718 -9.737 -8.697 1.00 86.81 183 LYS A CA 1
ATOM 1430 C C . LYS A 1 183 ? -16.884 -8.963 -8.070 1.00 86.81 183 LYS A C 1
ATOM 1432 O O . LYS A 1 183 ? -17.512 -8.129 -8.722 1.00 86.81 183 LYS A O 1
ATOM 1437 N N . GLU A 1 184 ? -17.181 -9.236 -6.801 1.00 85.31 184 GLU A N 1
ATOM 1438 C CA . GLU A 1 184 ? -18.350 -8.682 -6.103 1.00 85.31 184 GLU A CA 1
ATOM 1439 C C . GLU A 1 184 ? -17.958 -7.623 -5.069 1.00 85.31 184 GLU A C 1
ATOM 1441 O O . GLU A 1 184 ? -17.982 -6.424 -5.356 1.00 85.31 184 GLU A O 1
ATOM 1446 N N . LYS A 1 185 ? -17.612 -8.065 -3.854 1.00 89.56 185 LYS A N 1
ATOM 1447 C CA . LYS A 1 185 ? -17.165 -7.215 -2.739 1.00 89.56 185 LYS A CA 1
ATOM 1448 C C . LYS A 1 185 ? -15.661 -6.928 -2.772 1.00 89.56 185 LYS A C 1
ATOM 1450 O O . LYS A 1 185 ? -15.161 -6.170 -1.952 1.00 89.56 185 LYS A O 1
ATOM 1455 N N . GLU A 1 186 ? -14.944 -7.585 -3.672 1.00 94.94 186 GLU A N 1
ATOM 1456 C CA . GLU A 1 186 ? -13.495 -7.481 -3.801 1.00 94.94 186 GLU A CA 1
ATOM 1457 C C . GLU A 1 186 ? -13.129 -6.191 -4.536 1.00 94.94 186 GLU A C 1
ATOM 1459 O O . GLU A 1 186 ? -13.728 -5.900 -5.581 1.00 94.94 186 GLU A O 1
ATOM 1464 N N . PRO A 1 187 ? -12.140 -5.429 -4.041 1.00 96.56 187 PRO A N 1
ATOM 1465 C CA . PRO A 1 187 ? -11.558 -4.369 -4.841 1.00 96.56 187 PRO A CA 1
ATOM 1466 C C . PRO A 1 187 ? -10.844 -4.975 -6.052 1.00 96.56 187 PRO A C 1
ATOM 1468 O O . PRO A 1 187 ? -10.196 -6.015 -5.948 1.00 96.56 187 PRO A O 1
ATOM 1471 N N . THR A 1 188 ? -10.894 -4.283 -7.187 1.00 97.94 188 THR A N 1
ATOM 1472 C CA . THR A 1 188 ? -9.895 -4.502 -8.238 1.00 97.94 188 THR A CA 1
ATOM 1473 C C . THR A 1 188 ? -8.565 -3.929 -7.749 1.00 97.94 188 THR A C 1
ATOM 1475 O O . THR A 1 188 ? -8.548 -2.829 -7.194 1.00 97.94 188 THR A O 1
ATOM 1478 N N . ILE A 1 189 ? -7.454 -4.635 -7.954 1.00 98.50 189 ILE A N 1
ATOM 1479 C CA . ILE A 1 189 ? -6.115 -4.140 -7.610 1.00 98.50 189 ILE A CA 1
ATOM 1480 C C . ILE A 1 189 ? -5.333 -3.907 -8.901 1.00 98.50 189 ILE A C 1
ATOM 1482 O O . ILE A 1 189 ? -5.117 -4.839 -9.668 1.00 98.50 189 ILE A O 1
ATOM 1486 N N . VAL A 1 190 ? -4.891 -2.672 -9.124 1.00 98.50 190 VAL A N 1
ATOM 1487 C CA . VAL A 1 190 ? -3.874 -2.336 -10.125 1.00 98.50 190 VAL A CA 1
ATOM 1488 C C . VAL A 1 190 ? -2.538 -2.271 -9.400 1.00 98.50 190 VAL A C 1
ATOM 1490 O O . VAL A 1 190 ? -2.361 -1.415 -8.538 1.00 98.50 190 VAL A O 1
ATOM 1493 N N . TYR A 1 191 ? -1.621 -3.176 -9.713 1.00 98.06 191 TYR A N 1
ATOM 1494 C CA . TYR A 1 191 ? -0.322 -3.298 -9.057 1.00 98.06 191 TYR A CA 1
ATOM 1495 C C . TYR A 1 191 ? 0.799 -2.900 -10.016 1.00 98.06 191 TYR A C 1
ATOM 1497 O O . TYR A 1 191 ? 0.881 -3.420 -11.127 1.00 98.06 191 TYR A O 1
ATOM 1505 N N . ILE A 1 192 ? 1.646 -1.964 -9.589 1.00 97.94 192 ILE A N 1
ATOM 1506 C CA . ILE A 1 192 ? 2.690 -1.345 -10.411 1.00 97.94 192 ILE A CA 1
ATOM 1507 C C . ILE A 1 192 ? 4.034 -1.506 -9.687 1.00 97.94 192 ILE A C 1
ATOM 1509 O O . ILE A 1 192 ? 4.290 -0.767 -8.729 1.00 97.94 192 ILE A O 1
ATOM 1513 N N . PRO A 1 193 ? 4.897 -2.444 -10.120 1.00 97.12 193 PRO A N 1
ATOM 1514 C CA . PRO A 1 193 ? 6.258 -2.572 -9.609 1.00 97.12 193 PRO A CA 1
ATOM 1515 C C . PRO A 1 193 ? 7.116 -1.368 -10.002 1.00 97.12 193 PRO A C 1
ATOM 1517 O O . PRO A 1 193 ? 7.058 -0.889 -11.140 1.00 97.12 193 PRO A O 1
ATOM 1520 N N . LEU A 1 194 ? 7.960 -0.894 -9.083 1.00 97.00 194 LEU A N 1
ATOM 1521 C CA . LEU A 1 194 ? 8.870 0.214 -9.362 1.00 97.00 194 LEU A CA 1
ATOM 1522 C C . LEU A 1 194 ? 9.888 -0.130 -10.461 1.00 97.00 194 LEU A C 1
ATOM 1524 O O . LEU A 1 194 ? 10.009 0.621 -11.431 1.00 97.00 194 LEU A O 1
ATOM 1528 N N . PHE A 1 195 ? 10.596 -1.253 -10.327 1.00 96.94 195 PHE A N 1
ATOM 1529 C CA . PHE A 1 195 ? 11.523 -1.761 -11.342 1.00 96.94 195 PHE A CA 1
ATOM 1530 C C . PHE A 1 195 ? 10.874 -2.913 -12.107 1.00 96.94 195 PHE A C 1
ATOM 1532 O O . PHE A 1 195 ? 10.347 -3.840 -11.498 1.00 96.94 195 PHE A O 1
ATOM 1539 N N . ASN A 1 196 ? 10.876 -2.827 -13.436 1.00 97.12 196 ASN A N 1
ATOM 1540 C CA . ASN A 1 196 ? 10.082 -3.689 -14.316 1.00 97.12 196 ASN A CA 1
ATOM 1541 C C . ASN A 1 196 ? 10.696 -3.769 -15.727 1.00 97.12 196 ASN A C 1
ATOM 1543 O O . ASN A 1 196 ? 11.660 -3.062 -16.025 1.00 97.12 196 ASN A O 1
ATOM 1547 N N . ARG A 1 197 ? 10.129 -4.591 -16.623 1.00 96.38 197 ARG A N 1
ATOM 1548 C CA . ARG A 1 197 ? 10.645 -4.803 -17.996 1.00 96.38 197 ARG A CA 1
ATOM 1549 C C . ARG A 1 197 ? 10.699 -3.549 -18.861 1.00 96.38 197 ARG A C 1
ATOM 1551 O O . ARG A 1 197 ? 11.429 -3.516 -19.848 1.00 96.38 197 ARG A O 1
ATOM 1558 N N . HIS A 1 198 ? 9.937 -2.513 -18.516 1.00 96.38 198 HIS A N 1
ATOM 1559 C CA . HIS A 1 198 ? 9.946 -1.266 -19.271 1.00 96.38 198 HIS A CA 1
ATOM 1560 C C . HIS A 1 198 ? 11.158 -0.395 -18.931 1.00 96.38 198 HIS A C 1
ATOM 1562 O O . HIS A 1 198 ? 11.676 0.317 -19.791 1.00 96.38 198 HIS A O 1
ATOM 1568 N N . ASN A 1 199 ? 11.609 -0.431 -17.674 1.00 97.25 199 ASN A N 1
ATOM 1569 C CA . ASN A 1 199 ? 12.719 0.390 -17.196 1.00 97.25 199 ASN A CA 1
ATOM 1570 C C . ASN A 1 199 ? 13.995 -0.407 -16.876 1.00 97.25 199 ASN A C 1
ATOM 1572 O O . ASN A 1 199 ? 15.024 0.216 -16.624 1.00 97.25 199 ASN A O 1
ATOM 1576 N N . CYS A 1 200 ? 13.962 -1.740 -16.948 1.00 97.69 200 CYS A N 1
ATOM 1577 C CA . CYS A 1 200 ? 15.098 -2.653 -16.804 1.00 97.69 200 CYS A CA 1
ATOM 1578 C C . CYS A 1 200 ? 15.141 -3.646 -17.970 1.00 97.69 200 CYS A C 1
ATOM 1580 O O . CYS A 1 200 ? 14.128 -4.260 -18.302 1.00 97.69 200 CYS A O 1
ATOM 1582 N N . LYS A 1 201 ? 16.321 -3.847 -18.557 1.00 97.44 201 LYS A N 1
ATOM 1583 C CA . LYS A 1 201 ? 16.521 -4.687 -19.748 1.00 97.44 201 LYS A CA 1
ATOM 1584 C C . LYS A 1 201 ? 16.379 -6.181 -19.480 1.00 97.44 201 LYS A C 1
ATOM 1586 O O . LYS A 1 201 ? 16.022 -6.916 -20.394 1.00 97.44 201 LYS A O 1
ATOM 1591 N N . ASP A 1 202 ? 16.706 -6.609 -18.269 1.00 98.06 202 ASP A N 1
ATOM 1592 C CA . ASP A 1 202 ? 16.766 -8.007 -17.859 1.00 98.06 202 ASP A CA 1
ATOM 1593 C C . ASP A 1 202 ? 16.647 -8.143 -16.330 1.00 98.06 202 ASP A C 1
ATOM 1595 O O . ASP A 1 202 ? 16.493 -7.157 -15.594 1.00 98.06 202 ASP A O 1
ATOM 1599 N N . VAL A 1 203 ? 16.688 -9.394 -15.861 1.00 97.25 203 VAL A N 1
ATOM 1600 C CA . VAL A 1 203 ? 16.652 -9.758 -14.438 1.00 97.25 203 VAL A CA 1
ATOM 1601 C C . VAL A 1 203 ? 17.836 -9.130 -13.699 1.00 97.25 203 VAL A C 1
ATOM 1603 O O . VAL A 1 203 ? 17.681 -8.601 -12.599 1.00 97.25 203 VAL A O 1
ATOM 1606 N N . GLU A 1 204 ? 19.026 -9.160 -14.295 1.00 97.69 204 GLU A N 1
ATOM 1607 C CA . GLU A 1 204 ? 20.255 -8.649 -13.700 1.00 97.69 204 GLU A CA 1
ATOM 1608 C C . GLU A 1 204 ? 20.165 -7.145 -13.411 1.00 97.69 204 GLU A C 1
ATOM 1610 O O . GLU A 1 204 ? 20.581 -6.702 -12.337 1.00 97.69 204 GLU A O 1
ATOM 1615 N N . GLU A 1 205 ? 19.579 -6.359 -14.318 1.00 97.50 205 GLU A N 1
ATOM 1616 C CA . GLU A 1 205 ? 19.371 -4.926 -14.116 1.00 97.50 205 GLU A CA 1
ATOM 1617 C C . GLU A 1 205 ? 18.335 -4.637 -13.018 1.00 97.50 205 GLU A C 1
ATOM 1619 O O . GLU A 1 205 ? 18.546 -3.721 -12.217 1.00 97.50 205 GLU A O 1
ATOM 1624 N N . VAL A 1 206 ? 17.259 -5.431 -12.913 1.00 96.19 206 VAL A N 1
ATOM 1625 C CA . VAL A 1 206 ? 16.310 -5.327 -11.786 1.00 96.19 206 VAL A CA 1
ATOM 1626 C C . VAL A 1 206 ? 17.038 -5.550 -10.464 1.00 96.19 206 VAL A C 1
ATOM 1628 O O . VAL A 1 206 ? 16.956 -4.711 -9.565 1.00 96.19 206 VAL A O 1
ATOM 1631 N N . GLN A 1 207 ? 17.809 -6.633 -10.354 1.00 94.69 207 GLN A N 1
ATOM 1632 C CA . GLN A 1 207 ? 18.549 -6.955 -9.131 1.00 94.69 207 GLN A CA 1
ATOM 1633 C C . GLN A 1 207 ? 19.609 -5.895 -8.799 1.00 94.69 207 GLN A C 1
ATOM 1635 O O . GLN A 1 207 ? 19.787 -5.531 -7.633 1.00 94.69 207 GLN A O 1
ATOM 1640 N N . ALA A 1 208 ? 20.292 -5.352 -9.812 1.00 95.44 208 ALA A N 1
ATOM 1641 C CA . ALA A 1 208 ? 21.261 -4.277 -9.631 1.00 95.44 208 ALA A CA 1
ATOM 1642 C C . ALA A 1 208 ? 20.605 -3.009 -9.064 1.00 95.44 208 ALA A C 1
ATOM 1644 O O . ALA A 1 208 ? 21.112 -2.459 -8.083 1.00 95.44 208 ALA A O 1
ATOM 1645 N N . LYS A 1 209 ? 19.457 -2.587 -9.610 1.00 94.94 209 LYS A N 1
ATOM 1646 C CA . LYS A 1 209 ? 18.722 -1.413 -9.112 1.00 94.94 209 LYS A CA 1
ATOM 1647 C C . LYS A 1 209 ? 18.126 -1.645 -7.730 1.00 94.94 209 LYS A C 1
ATOM 1649 O O . LYS A 1 209 ? 18.253 -0.777 -6.874 1.00 94.94 209 LYS A O 1
ATOM 1654 N N . MET A 1 210 ? 17.562 -2.820 -7.460 1.00 92.81 210 MET A N 1
ATOM 1655 C CA . MET A 1 210 ? 17.077 -3.179 -6.120 1.00 92.81 210 MET A CA 1
ATOM 1656 C C . MET A 1 210 ? 18.192 -3.095 -5.070 1.00 92.81 210 MET A C 1
ATOM 1658 O O . MET A 1 210 ? 17.986 -2.584 -3.968 1.00 92.81 21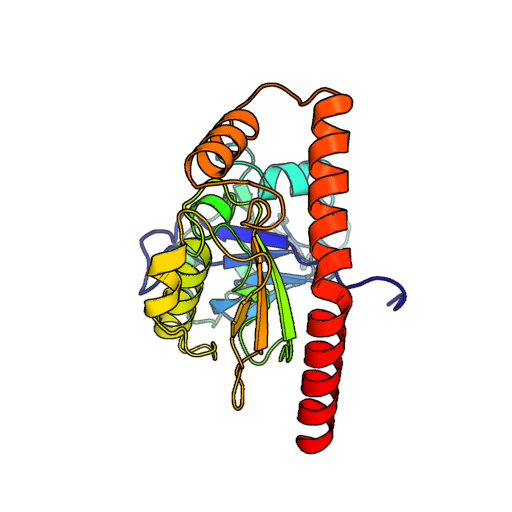0 MET A O 1
ATOM 1662 N N . LYS A 1 211 ? 19.406 -3.535 -5.421 1.00 92.38 211 LYS A N 1
ATOM 1663 C CA . LYS A 1 211 ? 20.582 -3.417 -4.552 1.00 92.38 211 LYS A CA 1
ATOM 1664 C C . LYS A 1 211 ? 21.039 -1.967 -4.392 1.00 92.38 211 LYS A C 1
ATOM 1666 O O . LYS A 1 211 ? 21.341 -1.543 -3.276 1.00 92.38 211 LYS A O 1
ATOM 1671 N N . GLU A 1 212 ? 21.106 -1.218 -5.489 1.00 92.44 212 GLU A N 1
ATOM 1672 C CA . GLU A 1 212 ? 21.499 0.190 -5.478 1.00 92.44 212 GLU A CA 1
ATOM 1673 C C . GLU A 1 212 ? 20.546 1.019 -4.610 1.00 92.44 212 GLU A C 1
ATOM 1675 O O . GLU A 1 212 ? 20.988 1.750 -3.728 1.00 92.44 212 GLU A O 1
ATOM 1680 N N . PHE A 1 213 ? 19.238 0.866 -4.805 1.00 92.38 213 PHE A N 1
ATOM 1681 C CA . PHE A 1 213 ? 18.187 1.615 -4.114 1.00 92.38 213 PHE A CA 1
ATOM 1682 C C . PHE A 1 213 ? 17.652 0.901 -2.864 1.00 92.38 213 PHE A C 1
ATOM 1684 O O . PHE A 1 213 ? 16.521 1.137 -2.448 1.00 92.38 213 PHE A O 1
ATOM 1691 N N . SER A 1 214 ? 18.476 0.061 -2.234 1.00 90.38 214 SER A N 1
ATOM 1692 C CA . SER A 1 214 ? 18.097 -0.682 -1.028 1.00 90.38 214 SER A CA 1
ATOM 1693 C C . SER A 1 214 ? 17.687 0.225 0.145 1.00 90.38 214 SER A C 1
ATOM 1695 O O . SER A 1 214 ? 18.175 1.343 0.297 1.00 90.38 214 SER A O 1
ATOM 1697 N N . THR A 1 215 ? 16.800 -0.265 1.014 1.00 86.88 215 THR A N 1
ATOM 1698 C CA . THR A 1 215 ? 16.225 0.504 2.135 1.00 86.88 215 THR A CA 1
ATOM 1699 C C . THR A 1 215 ? 17.271 0.988 3.146 1.00 86.88 215 THR A C 1
ATOM 1701 O O . THR A 1 215 ? 17.197 2.113 3.637 1.00 86.88 215 THR A O 1
ATOM 1704 N N . PHE A 1 216 ? 18.266 0.154 3.465 1.00 85.44 216 PHE A N 1
ATOM 1705 C CA . PHE A 1 216 ? 19.273 0.443 4.490 1.00 85.44 216 PHE A CA 1
ATOM 1706 C C . PHE A 1 216 ? 20.542 1.037 3.876 1.00 85.44 216 PHE A C 1
ATOM 1708 O O . PHE A 1 216 ? 21.565 0.366 3.744 1.00 85.44 216 PHE A O 1
ATOM 1715 N N . GLN A 1 217 ? 20.469 2.316 3.516 1.00 85.12 217 GLN A N 1
ATOM 1716 C CA . GLN A 1 217 ? 21.578 3.055 2.918 1.00 85.12 217 GLN A CA 1
ATOM 1717 C C . GLN A 1 217 ? 21.721 4.467 3.496 1.00 85.12 217 GLN A C 1
ATOM 1719 O O . GLN A 1 217 ? 20.876 4.951 4.249 1.00 85.12 217 GLN A O 1
ATOM 1724 N N . LEU A 1 218 ? 22.815 5.138 3.131 1.00 85.94 218 LEU A N 1
ATOM 1725 C CA . LEU A 1 218 ? 22.983 6.567 3.389 1.00 85.94 218 LEU A CA 1
ATOM 1726 C C . LEU A 1 218 ? 21.974 7.391 2.568 1.00 85.94 218 LEU A C 1
ATOM 1728 O O . LEU A 1 218 ? 21.499 6.909 1.538 1.00 85.94 218 LEU A O 1
ATOM 1732 N N . PRO A 1 219 ? 21.672 8.637 2.980 1.00 87.75 219 PRO A N 1
ATOM 1733 C CA . PRO A 1 219 ? 20.765 9.507 2.240 1.00 87.75 219 PRO A CA 1
ATOM 1734 C C . PRO A 1 219 ? 21.102 9.580 0.747 1.00 87.75 219 PRO A C 1
ATOM 1736 O O . PRO A 1 219 ? 22.267 9.713 0.363 1.00 87.75 219 PRO A O 1
ATOM 1739 N N . LEU A 1 220 ? 20.067 9.500 -0.091 1.00 90.69 220 LEU A N 1
ATOM 1740 C CA . LEU A 1 220 ? 20.210 9.632 -1.536 1.00 90.69 220 LEU A CA 1
ATOM 1741 C C . LEU A 1 220 ? 20.702 11.041 -1.894 1.00 90.69 220 LEU A C 1
ATOM 1743 O O . LEU A 1 220 ? 20.282 12.032 -1.297 1.00 90.69 220 LEU A O 1
ATOM 1747 N N . ASN A 1 221 ? 21.579 11.126 -2.895 1.00 94.38 221 ASN A N 1
ATOM 1748 C CA . ASN A 1 221 ? 21.931 12.403 -3.507 1.00 94.38 221 ASN A CA 1
ATOM 1749 C C . ASN A 1 221 ? 20.826 12.848 -4.489 1.00 94.38 221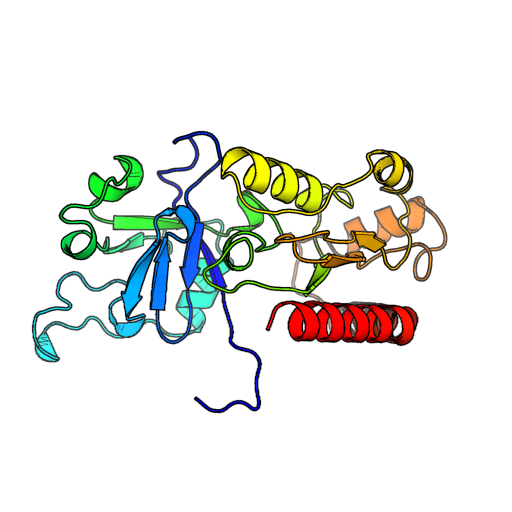 ASN A C 1
ATOM 1751 O O . ASN A 1 221 ? 19.921 12.078 -4.814 1.00 94.38 221 ASN A O 1
ATOM 1755 N N . GLN A 1 222 ? 20.912 14.089 -4.973 1.00 96.75 222 GLN A N 1
ATOM 1756 C CA . GLN A 1 222 ? 19.889 14.676 -5.844 1.00 96.75 222 GLN A CA 1
ATOM 1757 C C . GLN A 1 222 ? 19.650 13.861 -7.126 1.00 96.75 222 GLN A C 1
ATOM 1759 O O . GLN A 1 222 ? 18.504 13.608 -7.478 1.00 96.75 222 GLN A O 1
ATOM 1764 N N . GLU A 1 223 ? 20.715 13.392 -7.778 1.00 96.75 223 GLU A N 1
ATOM 1765 C CA . GLU A 1 223 ? 20.632 12.590 -9.007 1.00 96.75 223 GLU A CA 1
ATOM 1766 C C . GLU A 1 223 ? 19.851 11.288 -8.785 1.00 96.75 223 GLU A C 1
ATOM 1768 O O . GLU A 1 223 ? 18.960 10.939 -9.557 1.00 96.75 223 GLU A O 1
ATOM 1773 N N . ARG A 1 224 ? 20.127 10.591 -7.680 1.00 95.06 224 ARG A N 1
ATOM 1774 C CA . ARG A 1 224 ? 19.445 9.343 -7.318 1.00 95.06 224 ARG A CA 1
ATOM 1775 C C . ARG A 1 224 ? 17.984 9.579 -6.931 1.00 95.06 224 ARG A C 1
ATOM 1777 O O . ARG A 1 224 ? 17.131 8.754 -7.251 1.00 95.06 224 ARG A O 1
ATOM 1784 N N . ILE A 1 225 ? 17.682 10.704 -6.280 1.00 95.38 225 ILE A N 1
ATOM 1785 C CA . ILE A 1 225 ? 16.300 11.124 -5.995 1.00 95.38 225 ILE A CA 1
ATOM 1786 C C . ILE A 1 225 ? 15.543 11.379 -7.303 1.00 95.38 225 ILE A C 1
ATOM 1788 O O . ILE A 1 225 ? 14.432 10.881 -7.477 1.00 95.38 225 ILE A O 1
ATOM 1792 N N . GLU A 1 226 ? 16.141 12.128 -8.228 1.00 97.75 226 GLU A N 1
ATOM 1793 C CA . GLU A 1 226 ? 15.545 12.444 -9.529 1.00 97.75 226 GLU A CA 1
ATOM 1794 C C . GLU A 1 226 ? 15.313 11.188 -10.366 1.00 97.75 226 GLU A C 1
ATOM 1796 O O . GLU A 1 226 ? 14.233 11.028 -10.932 1.00 97.75 226 GLU A O 1
ATOM 1801 N N . PHE A 1 227 ? 16.273 10.261 -10.374 1.00 96.88 227 PHE A N 1
ATOM 1802 C CA . PHE A 1 227 ? 16.131 8.973 -11.043 1.00 96.88 227 PHE A CA 1
ATOM 1803 C C . PHE A 1 227 ? 14.911 8.194 -10.533 1.00 96.88 227 PHE A C 1
ATOM 1805 O O . PHE A 1 227 ? 14.072 7.763 -11.328 1.00 96.88 227 PHE A O 1
ATOM 1812 N N . MET A 1 228 ? 14.773 8.047 -9.212 1.00 95.75 228 MET A N 1
ATOM 1813 C CA . MET A 1 228 ? 13.644 7.335 -8.601 1.00 95.75 228 MET A CA 1
ATOM 1814 C C . MET A 1 228 ? 12.314 8.030 -8.894 1.00 95.75 228 MET A C 1
ATOM 1816 O O . MET A 1 228 ? 11.326 7.381 -9.242 1.00 95.75 228 MET A O 1
ATOM 1820 N N . LEU A 1 229 ? 12.295 9.362 -8.799 1.00 96.88 229 LEU A N 1
ATOM 1821 C CA . LEU A 1 229 ? 11.111 10.169 -9.062 1.00 96.88 229 LEU A CA 1
ATOM 1822 C C . LEU A 1 229 ? 10.652 10.057 -10.520 1.00 96.88 229 LEU A C 1
ATOM 1824 O O . LEU A 1 229 ? 9.461 9.866 -10.771 1.00 96.88 229 LEU A O 1
ATOM 1828 N N . GLU A 1 230 ? 11.563 10.178 -11.485 1.00 98.19 230 GLU A N 1
ATOM 1829 C CA . GLU A 1 230 ? 11.208 10.054 -12.900 1.00 98.19 230 GLU A CA 1
ATOM 1830 C C . GLU A 1 230 ? 10.846 8.618 -13.278 1.00 98.19 230 GLU A C 1
ATOM 1832 O O . GLU A 1 230 ? 9.909 8.435 -14.054 1.00 98.19 230 GLU A O 1
ATOM 1837 N N . THR A 1 231 ? 11.476 7.611 -12.666 1.00 97.94 231 THR A N 1
ATOM 1838 C CA . THR A 1 231 ? 11.084 6.201 -12.829 1.00 97.94 231 THR A CA 1
ATOM 1839 C C . THR A 1 231 ? 9.643 5.979 -12.364 1.00 97.94 231 THR A C 1
ATOM 1841 O O . THR A 1 231 ? 8.811 5.487 -13.127 1.00 97.94 231 THR A O 1
ATOM 1844 N N . ALA A 1 232 ? 9.294 6.431 -11.154 1.00 97.44 232 ALA A N 1
ATOM 1845 C CA . ALA A 1 232 ? 7.933 6.311 -10.630 1.00 97.44 232 ALA A CA 1
ATOM 1846 C C . ALA A 1 232 ? 6.907 7.070 -11.494 1.00 97.44 232 ALA A C 1
ATOM 1848 O O . ALA A 1 232 ? 5.837 6.545 -11.807 1.00 97.44 232 ALA A O 1
ATOM 1849 N N . LYS A 1 233 ? 7.233 8.293 -11.940 1.00 98.12 233 LYS A N 1
ATOM 1850 C CA . LYS A 1 233 ? 6.367 9.062 -12.850 1.00 98.12 233 LYS A CA 1
ATOM 1851 C C . LYS A 1 233 ? 6.183 8.362 -14.195 1.00 98.12 233 LYS A C 1
ATOM 1853 O O . LYS A 1 233 ? 5.076 8.387 -14.731 1.00 98.12 233 LYS A O 1
ATOM 1858 N N . ALA A 1 234 ? 7.244 7.786 -14.757 1.00 98.38 234 ALA A N 1
ATOM 1859 C CA . ALA A 1 234 ? 7.188 7.060 -16.019 1.00 98.38 234 ALA A CA 1
ATOM 1860 C C . ALA A 1 234 ? 6.262 5.845 -15.909 1.00 98.38 234 ALA A C 1
ATOM 1862 O O . ALA A 1 234 ? 5.368 5.717 -16.740 1.00 98.38 234 ALA A O 1
ATOM 1863 N N . ASN A 1 235 ? 6.366 5.050 -14.838 1.00 98.25 235 ASN A N 1
ATOM 1864 C CA . ASN A 1 235 ? 5.478 3.904 -14.616 1.00 98.25 235 ASN A CA 1
ATOM 1865 C C . ASN A 1 235 ? 3.992 4.315 -14.619 1.00 98.25 235 ASN A C 1
ATOM 1867 O O . ASN A 1 235 ? 3.172 3.655 -15.254 1.00 98.25 235 ASN A O 1
ATOM 1871 N N . ILE A 1 236 ? 3.636 5.447 -13.993 1.00 98.25 236 ILE A N 1
ATOM 1872 C CA . ILE A 1 236 ? 2.259 5.976 -14.031 1.00 98.25 236 ILE A CA 1
ATOM 1873 C C . ILE A 1 236 ? 1.863 6.460 -15.431 1.00 98.25 236 ILE A C 1
ATOM 1875 O O . ILE A 1 236 ? 0.748 6.202 -15.883 1.00 98.25 236 ILE A O 1
ATOM 1879 N N . ARG A 1 237 ? 2.750 7.184 -16.125 1.00 98.25 237 ARG A N 1
ATOM 1880 C CA . ARG A 1 237 ? 2.476 7.716 -17.473 1.00 98.25 237 ARG A CA 1
ATOM 1881 C C . ARG A 1 237 ? 2.264 6.594 -18.486 1.00 98.25 237 ARG A C 1
ATOM 1883 O O . ARG A 1 237 ? 1.318 6.673 -19.264 1.00 98.25 237 ARG A O 1
ATOM 1890 N N . ASN A 1 238 ? 3.108 5.568 -18.443 1.00 97.88 238 ASN A N 1
ATOM 1891 C CA . ASN A 1 238 ? 3.058 4.419 -19.342 1.00 97.88 238 ASN A CA 1
ATOM 1892 C C . ASN A 1 238 ? 1.766 3.619 -19.160 1.00 97.88 238 ASN A C 1
ATOM 1894 O O . ASN A 1 238 ? 1.161 3.189 -20.135 1.00 97.88 238 ASN A O 1
ATOM 1898 N N . ASN A 1 239 ? 1.286 3.521 -17.918 1.00 98.44 239 ASN A N 1
ATOM 1899 C CA . ASN A 1 239 ? 0.099 2.745 -17.562 1.00 98.44 239 ASN A CA 1
ATOM 1900 C C . ASN A 1 239 ? -1.184 3.574 -17.461 1.00 98.44 239 ASN A C 1
ATOM 1902 O O . ASN A 1 239 ? -2.194 3.109 -16.927 1.00 98.44 239 ASN A O 1
ATOM 1906 N N . LYS A 1 240 ? -1.175 4.805 -17.987 1.00 98.44 240 LYS A N 1
ATOM 1907 C CA . LYS A 1 240 ? -2.308 5.736 -17.920 1.00 98.44 240 LYS A CA 1
ATOM 1908 C C . LYS A 1 240 ? -3.600 5.130 -18.466 1.00 98.44 240 LYS A C 1
ATOM 1910 O O . LYS A 1 240 ? -4.649 5.304 -17.850 1.00 98.44 240 LYS A O 1
ATOM 1915 N N . ASP A 1 241 ? -3.537 4.442 -19.601 1.00 98.50 241 ASP A N 1
ATOM 1916 C CA . ASP A 1 241 ? -4.736 3.910 -20.252 1.00 98.50 241 ASP A CA 1
ATOM 1917 C C . ASP A 1 241 ? -5.354 2.768 -19.437 1.00 98.50 241 ASP A C 1
ATOM 1919 O O . ASP A 1 241 ? -6.566 2.764 -19.217 1.00 98.50 241 ASP A O 1
ATOM 1923 N N . THR A 1 242 ? -4.527 1.871 -18.889 1.00 98.56 242 THR A N 1
ATOM 1924 C CA . THR A 1 242 ? -4.960 0.824 -17.951 1.00 98.56 242 THR A CA 1
ATOM 1925 C C . THR A 1 242 ? -5.582 1.433 -16.696 1.00 98.56 242 THR A C 1
ATOM 1927 O O . THR A 1 242 ? -6.688 1.059 -16.310 1.00 98.56 242 THR A O 1
ATOM 1930 N N . LEU A 1 243 ? -4.932 2.433 -16.091 1.00 98.69 243 LEU A N 1
ATOM 1931 C CA . LEU A 1 243 ? -5.454 3.127 -14.911 1.00 98.69 243 LEU A CA 1
ATOM 1932 C C . LEU A 1 243 ? -6.821 3.770 -15.186 1.00 98.69 243 LEU A C 1
ATOM 1934 O O . LEU A 1 243 ? -7.758 3.590 -14.409 1.00 98.69 243 LEU A O 1
ATOM 1938 N N . LEU A 1 244 ? -6.966 4.489 -16.303 1.00 98.62 244 LEU A N 1
ATOM 1939 C CA . LEU A 1 244 ? -8.236 5.108 -16.692 1.00 98.62 244 LEU A CA 1
ATOM 1940 C C . LEU A 1 244 ? -9.325 4.064 -16.971 1.00 98.62 244 LEU A C 1
ATOM 1942 O O . LEU A 1 244 ? -10.477 4.269 -16.579 1.00 98.62 244 LEU A O 1
ATOM 1946 N N . MET A 1 245 ? -8.967 2.948 -17.610 1.00 98.50 245 MET A N 1
ATOM 1947 C CA . MET A 1 245 ? -9.879 1.835 -17.870 1.00 98.50 245 MET A CA 1
ATOM 1948 C C . MET A 1 245 ? -10.412 1.237 -16.564 1.00 98.50 245 MET A C 1
ATOM 1950 O O . MET A 1 245 ? -11.625 1.086 -16.408 1.00 98.50 245 MET A O 1
ATOM 1954 N N . GLU A 1 246 ? -9.535 0.946 -15.603 1.00 98.44 246 GLU A N 1
ATOM 1955 C CA . GLU A 1 246 ? -9.933 0.335 -14.333 1.00 98.44 246 GLU A CA 1
ATOM 1956 C C . GLU A 1 246 ? -10.710 1.308 -13.435 1.00 98.44 246 GLU A C 1
ATOM 1958 O O . GLU A 1 246 ? -11.696 0.911 -12.810 1.00 98.44 246 GLU A O 1
ATOM 1963 N N . ILE A 1 247 ? -10.378 2.605 -13.451 1.00 98.00 247 ILE A N 1
ATOM 1964 C CA . ILE A 1 247 ? -11.191 3.653 -12.805 1.00 98.00 247 ILE A CA 1
ATOM 1965 C C . ILE A 1 247 ? -12.603 3.683 -13.405 1.00 98.00 247 ILE A C 1
ATOM 1967 O O . ILE A 1 247 ? -13.601 3.723 -12.676 1.00 98.00 247 ILE A O 1
ATOM 1971 N N . TYR A 1 248 ? -12.712 3.635 -14.734 1.00 97.81 248 TYR A N 1
ATOM 1972 C CA . TYR A 1 248 ? -14.000 3.622 -15.422 1.00 97.81 248 TYR A CA 1
ATOM 1973 C C . TYR A 1 248 ? -14.817 2.364 -15.090 1.00 97.81 248 TYR A C 1
ATOM 1975 O O . TYR A 1 248 ? -16.005 2.470 -14.761 1.00 97.81 248 TYR A O 1
ATOM 1983 N N . LYS A 1 249 ? -14.196 1.177 -15.120 1.00 96.50 249 LYS A N 1
ATOM 1984 C CA . LYS A 1 249 ? -14.838 -0.090 -14.731 1.00 96.50 249 LYS A CA 1
ATOM 1985 C C . LYS A 1 249 ? -15.335 -0.044 -13.282 1.00 96.50 249 LYS A C 1
ATOM 1987 O O . LYS A 1 249 ? -16.496 -0.381 -13.040 1.00 96.50 249 LYS A O 1
ATOM 1992 N N . ALA A 1 250 ? -14.509 0.425 -12.345 1.00 95.25 250 ALA A N 1
ATOM 1993 C CA . ALA A 1 250 ? -14.865 0.550 -10.932 1.00 95.25 250 ALA A CA 1
ATOM 1994 C C . ALA A 1 250 ? -16.065 1.490 -10.725 1.00 95.25 250 ALA A C 1
ATOM 1996 O O . ALA A 1 250 ? -17.046 1.111 -10.082 1.00 95.25 250 ALA A O 1
ATOM 1997 N N . SER A 1 251 ? -16.049 2.668 -11.361 1.00 94.94 251 SER A N 1
ATOM 1998 C CA . SER A 1 251 ? -17.162 3.628 -11.314 1.00 94.94 251 SER A CA 1
ATOM 1999 C C . SER A 1 251 ? -18.470 3.038 -11.856 1.00 94.94 251 SER A C 1
ATOM 2001 O O . SER A 1 251 ? -19.535 3.194 -11.248 1.00 94.94 251 SER A O 1
ATOM 2003 N N . ARG A 1 252 ? -18.408 2.289 -12.967 1.00 94.62 252 ARG A N 1
ATOM 2004 C CA . ARG A 1 252 ? -19.583 1.605 -13.531 1.00 94.62 252 ARG A CA 1
ATOM 2005 C C . ARG A 1 252 ? -20.101 0.482 -12.647 1.00 94.62 252 ARG A C 1
ATOM 2007 O O . ARG A 1 252 ? -21.315 0.314 -12.550 1.00 94.62 252 ARG A O 1
ATOM 2014 N N . ARG A 1 253 ? -19.212 -0.300 -12.033 1.00 91.06 253 ARG A N 1
ATOM 2015 C CA . ARG A 1 253 ? -19.595 -1.372 -11.108 1.00 91.06 253 ARG A CA 1
ATOM 2016 C C . ARG A 1 253 ? -20.313 -0.793 -9.890 1.00 91.06 253 ARG A C 1
ATOM 2018 O O . ARG A 1 253 ? -21.373 -1.301 -9.541 1.00 91.06 253 ARG A O 1
ATOM 2025 N N . ARG A 1 254 ? -19.808 0.309 -9.320 1.00 90.88 254 ARG A N 1
ATOM 2026 C CA . ARG A 1 254 ? -20.468 1.036 -8.224 1.00 90.88 254 ARG A CA 1
ATOM 2027 C C . ARG A 1 254 ? -21.860 1.530 -8.616 1.00 90.88 254 ARG A C 1
ATOM 2029 O O . ARG A 1 254 ? -22.809 1.256 -7.893 1.00 90.88 254 ARG A O 1
ATOM 2036 N N . HIS A 1 255 ? -22.001 2.173 -9.777 1.00 91.12 255 HIS A N 1
ATOM 2037 C CA . HIS A 1 255 ? -23.301 2.663 -10.257 1.00 91.12 255 HIS A CA 1
ATOM 2038 C C . HIS A 1 255 ? -24.351 1.561 -10.434 1.00 91.12 255 HIS A C 1
ATOM 2040 O O . HIS A 1 255 ? -25.532 1.842 -10.316 1.00 91.12 255 HIS A O 1
ATOM 2046 N N . LYS A 1 256 ? -23.945 0.321 -10.736 1.00 87.44 256 LYS A N 1
ATOM 2047 C CA . LYS A 1 256 ? -24.873 -0.818 -10.843 1.00 87.44 256 LYS A CA 1
ATOM 2048 C C . LYS A 1 256 ? -25.289 -1.407 -9.490 1.00 87.44 256 LYS A C 1
ATOM 2050 O O . LYS A 1 256 ? -26.259 -2.155 -9.453 1.00 87.44 256 LYS A O 1
ATOM 2055 N N . LYS A 1 257 ? -24.516 -1.159 -8.425 1.00 79.00 257 LYS A N 1
ATOM 2056 C CA . LYS A 1 257 ? -24.810 -1.620 -7.056 1.00 79.00 257 LYS A CA 1
ATOM 2057 C C . LYS A 1 257 ? -25.758 -0.670 -6.309 1.00 79.00 257 LYS A C 1
ATOM 2059 O O . LYS A 1 257 ? -26.340 -1.094 -5.315 1.00 79.00 257 LYS A O 1
ATOM 2064 N N . MET A 1 258 ? -25.838 0.591 -6.745 1.00 67.88 258 MET A N 1
ATOM 2065 C CA . MET A 1 258 ? -26.739 1.627 -6.218 1.00 67.88 258 MET A CA 1
ATOM 2066 C C . MET A 1 258 ? -28.117 1.532 -6.866 1.00 67.88 258 MET A C 1
ATOM 2068 O O . MET A 1 258 ? -29.100 1.795 -6.143 1.00 67.88 258 MET A O 1
#

Sequence (258 aa):
MNTFNPYPIYNVVNKKCLNNGPVRGKWFELTPHEAGFTDLGLFINTSHVGSSNYDEGPEGKETERDMTQMQGLVGSVNTALSKMENMKKSLDGAEVPSCISGEEHLQLIDGGLMMNMPFPPFLGEKRDADLLIALDSGSSQTFETLTEARDYAKAMKKPFPEIDDRIFEEKDWPEDCYVFEGKEKEPTIVYIPLFNRHNCKDVEEVQAKMKEFSTFQLPLNQERIEFMLETAKANIRNNKDTLLMEIYKASRRRHKKM

Secondary structure (DSSP, 8-state):
--TTSPPP-EEEEEGGGTTSSSSSS-EEEE-SSEEEETTTTEEEEGGGTT-S-TTS-GGGPPPPPPHHHHHHHHT---TTS-EEE--GGGGTTS---HHHHT-SEEEEEEGGGT-SS--GGGSSTTT--SEEEEEE--SS-TTHHHHHHHHHHHHTT-------GGGGGGTTS--S-EEE---SSSPEEEEEESS-TTT-SSHHHHHHHHHHT-SSSSPPPHHHHHHHHHHHHHHHHHTHHHHHHHHHHHHHHHHHH-

pLDDT: mean 87.1, std 11.86, range [48.5, 98.69]